Protein AF-A0A2E0BH69-F1 (afdb_monomer)

Radius of gyration: 26.54 Å; Cα contacts (8 Å, |Δi|>4): 840; chains: 1; bounding box: 62×52×81 Å

Solvent-accessible surface area (backbone atoms only — not comparable to full-atom values): 20482 Å² total; per-residue (Å²): 131,86,89,40,64,68,64,73,33,43,35,41,36,28,37,38,97,73,26,34,40,33,35,77,46,37,84,91,60,53,70,45,35,45,30,30,39,40,47,94,95,64,56,81,69,34,79,45,79,20,81,38,45,20,55,45,74,30,11,29,47,40,76,78,48,67,34,30,32,31,36,7,82,32,35,67,30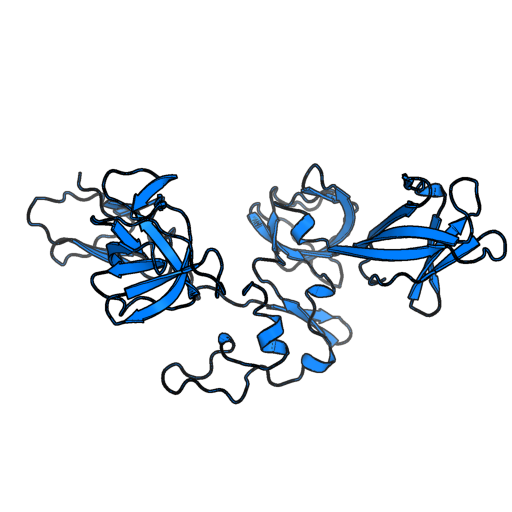,92,54,66,47,86,34,36,71,34,76,60,75,32,39,31,20,62,59,76,49,84,50,49,85,36,52,49,41,24,53,72,80,45,72,58,60,55,91,42,49,44,62,45,75,74,26,32,40,49,66,76,61,95,80,59,96,87,64,48,74,49,74,47,80,48,69,70,52,102,56,81,89,64,81,42,64,46,79,48,68,45,99,86,66,54,74,46,40,29,42,53,36,84,72,31,33,36,28,25,69,44,60,46,47,79,81,58,59,63,50,37,36,70,44,46,72,33,44,39,48,76,47,74,46,79,47,64,39,52,76,61,57,95,56,28,28,76,42,80,50,92,56,61,69,93,31,55,51,47,76,49,47,32,26,65,71,81,70,44,68,60,59,74,91,46,44,50,79,46,76,53,98,91,40,35,27,40,37,33,56,67,49,98,85,61,56,67,68,34,43,30,43,35,40,31,33,32,38,34,44,39,40,43,94,80,20,29,34,33,38,61,42,80,39,80,94,73,15,31,37,24,67,61,40,72,29,34,93,82,28,61,71,62,74,65,44,62,55,62,41,59,34,33,28,76,39,72,92,41,39,62,60,76,90,50,68,87,51,77,44,63,45,94,59,67,43,92,86,83,43,74,54,53,89,67,17,81,26,70,60,26,50,64,47,56,67,75,59,92

Mean predicted aligned error: 11.11 Å

Foldseek 3Di:
DDWDFDFPWKWFKADQVQQKTFTPFCPSPDFQFKKFKADPPDDFQDQDAFRDGGLQIWGFQDDPDGGMTFIHRAGNDPDTDRGDTGGDIMGMDRDQAQDLVQKFKDKQNHTDDSVQWDADGSRTIHGNDDDDPPIDIDMDGGDNDPDGQDWDKDWDAFPVRDIWIFTDHPQQKWFFQAKDAPPDQKTATPALCSQKDKDKDKDFFAADDPQKTKAWDPDDPVFFQDKWKAQPQVRDIDDPVQWDWDQDPNTTIIIGGHDPRDDGGTIMIMITMGGFWKDFPQKIKGFRDADRVRRMTGPIDTRPSPTDGDRMGGGGTMIGHPTPLRIDPSVPPPDDQWDPDADPVPGTDSCPGPDPNSVSSVPSND

Structure (mmCIF, N/CA/C/O backbone):
data_AF-A0A2E0BH69-F1
#
_entry.id   AF-A0A2E0BH69-F1
#
loop_
_atom_site.group_PDB
_atom_site.id
_atom_site.type_symbol
_atom_site.label_atom_id
_atom_site.label_alt_id
_atom_site.label_comp_id
_atom_site.label_asym_id
_atom_site.label_entity_id
_atom_site.label_seq_id
_atom_site.pdbx_PDB_ins_code
_atom_site.Cartn_x
_atom_site.Cartn_y
_atom_site.Cartn_z
_atom_site.occupancy
_atom_site.B_iso_or_equiv
_atom_site.auth_seq_id
_atom_site.auth_comp_id
_atom_site.auth_asym_id
_atom_site.auth_atom_id
_atom_site.pdbx_PDB_model_num
ATOM 1 N N . GLN A 1 1 ? -4.241 9.016 41.077 1.00 52.62 1 GLN A N 1
ATOM 2 C CA . GLN A 1 1 ? -4.974 9.285 39.825 1.00 52.62 1 GLN A CA 1
ATOM 3 C C . GLN A 1 1 ? -5.297 7.928 39.228 1.00 52.62 1 GLN A C 1
ATOM 5 O O . GLN A 1 1 ? -4.383 7.120 39.134 1.00 52.62 1 GLN A O 1
ATOM 10 N N . GLY A 1 2 ? -6.570 7.609 38.990 1.00 63.00 2 GLY A N 1
ATOM 11 C CA . GLY A 1 2 ? -6.923 6.323 38.383 1.00 63.00 2 GLY A CA 1
ATOM 12 C C . GLY A 1 2 ? -6.440 6.281 36.935 1.00 63.00 2 GLY A C 1
ATOM 13 O O . GLY A 1 2 ? -6.628 7.257 36.214 1.00 63.00 2 GLY A O 1
ATOM 14 N N . THR A 1 3 ? -5.797 5.188 36.533 1.00 77.31 3 THR A N 1
ATOM 15 C CA . THR A 1 3 ? -5.478 4.910 35.127 1.00 77.31 3 THR A CA 1
ATOM 16 C C . THR A 1 3 ? -6.738 4.371 34.459 1.00 77.31 3 THR A C 1
ATOM 18 O O . THR A 1 3 ? -7.255 3.339 34.894 1.00 77.31 3 THR A O 1
ATOM 21 N N . PHE A 1 4 ? -7.250 5.065 33.443 1.00 89.62 4 PHE A N 1
ATOM 22 C CA . PHE A 1 4 ? -8.429 4.641 32.687 1.00 89.62 4 PHE A CA 1
ATOM 23 C C . PHE A 1 4 ? -8.005 4.145 31.311 1.00 89.62 4 PHE A C 1
ATOM 25 O O . PHE A 1 4 ? -7.129 4.735 30.692 1.00 89.62 4 PHE A O 1
ATOM 32 N N . PHE A 1 5 ? -8.657 3.097 30.821 1.00 92.31 5 PHE A N 1
ATOM 33 C CA . PHE A 1 5 ? -8.465 2.590 29.467 1.00 92.31 5 PHE A CA 1
ATOM 34 C C . PHE A 1 5 ? -9.807 2.532 28.752 1.00 92.31 5 PHE A C 1
ATOM 36 O O . PHE A 1 5 ? -10.833 2.248 29.377 1.00 92.31 5 PHE A O 1
ATOM 43 N N . LEU A 1 6 ? -9.809 2.772 27.443 1.00 93.44 6 LEU A N 1
ATOM 44 C CA . LEU A 1 6 ? -10.954 2.389 26.616 1.00 93.44 6 LEU A CA 1
ATOM 45 C C . LEU A 1 6 ? -10.990 0.865 26.543 1.00 93.44 6 LEU A C 1
ATOM 47 O O . LEU A 1 6 ? -9.957 0.249 26.289 1.00 93.44 6 LEU A O 1
ATOM 51 N N . VAL A 1 7 ? -12.161 0.268 26.757 1.00 94.00 7 VAL A N 1
ATOM 52 C CA . VAL A 1 7 ? -12.339 -1.189 26.809 1.00 94.00 7 VAL A CA 1
ATOM 53 C C . VAL A 1 7 ? -13.604 -1.562 26.044 1.00 94.00 7 VAL A C 1
ATOM 55 O O . VAL A 1 7 ? -14.670 -1.018 26.323 1.00 94.00 7 VAL A O 1
ATOM 58 N N . THR A 1 8 ? -13.491 -2.489 25.093 1.00 94.06 8 THR A N 1
ATOM 59 C CA . THR A 1 8 ? -14.641 -3.119 24.420 1.00 94.06 8 THR A CA 1
ATOM 60 C C . THR A 1 8 ? -15.129 -4.323 25.225 1.00 94.06 8 THR A C 1
ATOM 62 O O . THR A 1 8 ? -16.318 -4.479 25.475 1.00 94.06 8 THR A O 1
ATOM 65 N N . THR A 1 9 ? -14.207 -5.175 25.674 1.00 95.94 9 THR A N 1
ATOM 66 C CA . THR A 1 9 ? -14.497 -6.323 26.545 1.00 95.94 9 THR A CA 1
ATOM 67 C C . THR A 1 9 ? -13.266 -6.653 27.388 1.00 95.94 9 THR A C 1
ATOM 69 O O . THR A 1 9 ? -12.184 -6.118 27.152 1.00 95.94 9 THR A O 1
ATOM 72 N N . GLN A 1 10 ? -13.403 -7.526 28.382 1.00 96.69 10 GLN A N 1
ATOM 73 C CA . GLN A 1 10 ? -12.271 -7.996 29.184 1.00 96.69 10 GLN A CA 1
ATOM 74 C C . GLN A 1 10 ? -12.032 -9.473 28.919 1.00 96.69 10 GLN A C 1
ATOM 76 O O . GLN A 1 10 ? -12.955 -10.281 29.034 1.00 96.69 10 GLN A O 1
ATOM 81 N N . ALA A 1 11 ? -10.799 -9.809 28.554 1.00 97.44 11 ALA A N 1
ATOM 82 C CA . ALA A 1 11 ? -10.322 -11.173 28.428 1.00 97.44 11 ALA A CA 1
ATOM 83 C C . ALA A 1 11 ? -9.838 -11.693 29.784 1.00 97.44 11 ALA A C 1
ATOM 85 O O . ALA A 1 11 ? -9.215 -10.958 30.555 1.00 97.44 11 ALA A O 1
ATOM 86 N N . THR A 1 12 ? -10.118 -12.966 30.054 1.00 97.31 12 THR A N 1
ATOM 87 C CA . THR A 1 12 ? -9.812 -13.621 31.331 1.00 97.31 12 THR A CA 1
ATOM 88 C C . THR A 1 12 ? -8.893 -14.830 31.204 1.00 97.31 12 THR A C 1
ATOM 90 O O . THR A 1 12 ? -8.196 -15.176 32.157 1.00 97.31 12 THR A O 1
ATOM 93 N N . VAL A 1 13 ? -8.881 -15.481 30.036 1.00 98.00 13 VAL A N 1
ATOM 94 C CA . VAL A 1 13 ? -8.102 -16.701 29.786 1.00 98.00 13 VAL A CA 1
ATOM 95 C C . VAL A 1 13 ? -7.626 -16.741 28.338 1.00 98.00 13 VAL A C 1
ATOM 97 O O . VAL A 1 13 ? -8.416 -16.489 27.422 1.00 98.00 13 VAL A O 1
ATOM 100 N N . THR A 1 14 ? -6.378 -17.148 28.127 1.00 98.06 14 THR A N 1
ATOM 101 C CA . THR A 1 14 ? -5.862 -17.595 26.826 1.00 98.06 14 THR A CA 1
ATOM 102 C C . THR A 1 14 ? -5.603 -19.098 26.867 1.00 98.06 14 THR A C 1
ATOM 104 O O . THR A 1 14 ? -5.173 -19.638 27.883 1.00 98.06 14 THR A O 1
ATOM 107 N N . THR A 1 15 ? -5.923 -19.805 25.783 1.00 97.94 15 THR A N 1
ATOM 108 C CA . THR A 1 15 ? -5.747 -21.261 25.672 1.00 97.94 15 THR A CA 1
ATOM 109 C C . THR A 1 15 ? -4.847 -21.593 24.483 1.00 97.94 15 THR A C 1
ATOM 111 O O . THR A 1 15 ? -5.212 -21.316 23.339 1.00 97.94 15 THR A O 1
ATOM 114 N N . ALA A 1 16 ? -3.705 -22.231 24.738 1.00 96.81 16 ALA A N 1
ATOM 115 C CA . ALA A 1 16 ? -2.683 -22.549 23.742 1.00 96.81 16 ALA A CA 1
ATOM 116 C C . ALA A 1 16 ? -3.144 -23.600 22.726 1.00 96.81 16 ALA A C 1
ATOM 118 O O . ALA A 1 16 ? -2.922 -23.446 21.528 1.00 96.81 16 ALA A O 1
ATOM 119 N N . SER A 1 17 ? -3.832 -24.652 23.188 1.00 95.56 17 SER A N 1
ATOM 120 C CA . SER A 1 17 ? -4.219 -25.803 22.347 1.00 95.56 17 SER A CA 1
ATOM 121 C C . SER A 1 17 ? -5.080 -25.448 21.127 1.00 95.56 17 SER A C 1
ATOM 123 O O . SER A 1 17 ? -5.157 -26.232 20.183 1.00 95.56 17 SER A O 1
ATOM 125 N N . ASN A 1 18 ? -5.733 -24.285 21.138 1.00 94.38 18 ASN A N 1
ATOM 126 C CA . ASN A 1 18 ? -6.596 -23.814 20.060 1.00 94.38 18 ASN A CA 1
ATOM 127 C C . ASN A 1 18 ? -6.541 -22.292 19.831 1.00 94.38 18 ASN A C 1
ATOM 129 O O . ASN A 1 18 ? -7.448 -21.751 19.197 1.00 94.38 18 ASN A O 1
ATOM 133 N N . SER A 1 19 ? -5.507 -21.606 20.334 1.00 97.00 19 SER A N 1
ATOM 134 C CA . SER A 1 19 ? -5.308 -20.154 20.167 1.00 97.00 19 SER A CA 1
ATOM 135 C C . SER A 1 19 ? -6.522 -19.293 20.541 1.00 97.00 19 SER A C 1
ATOM 137 O O . SER A 1 19 ? -6.829 -18.289 19.891 1.00 97.00 19 SER A O 1
ATOM 139 N N . ARG A 1 20 ? -7.254 -19.698 21.579 1.00 97.69 20 ARG A N 1
ATOM 140 C CA . ARG A 1 20 ? -8.520 -19.068 21.963 1.00 97.69 20 ARG A CA 1
ATOM 141 C C . ARG A 1 20 ? -8.328 -18.045 23.069 1.00 97.69 20 ARG A C 1
ATOM 143 O O . ARG A 1 20 ? -7.671 -18.331 24.068 1.00 97.69 20 ARG A O 1
ATOM 150 N N . ILE A 1 21 ? -9.010 -16.913 22.936 1.00 98.50 21 ILE A N 1
ATOM 151 C CA . ILE A 1 21 ? -9.170 -15.909 23.989 1.00 98.50 21 ILE A CA 1
ATOM 152 C C . ILE A 1 21 ? -10.600 -16.012 24.526 1.00 98.50 21 ILE A C 1
ATOM 154 O O . ILE A 1 21 ? -11.559 -16.017 23.751 1.00 98.50 21 ILE A O 1
ATOM 158 N N . THR A 1 22 ? -10.743 -16.127 25.846 1.00 98.31 22 THR A N 1
ATOM 159 C CA . THR A 1 22 ? -12.039 -16.098 26.543 1.00 98.31 22 THR A CA 1
ATOM 160 C C . THR A 1 22 ? -12.243 -14.722 27.162 1.00 98.31 22 THR A C 1
ATOM 162 O O . THR A 1 22 ? -11.349 -14.226 27.846 1.00 98.31 22 THR A O 1
ATOM 165 N N . CYS A 1 23 ? -13.403 -14.112 26.932 1.00 97.81 23 CYS A N 1
ATOM 166 C CA . CYS A 1 23 ? -13.767 -12.784 27.415 1.00 97.81 23 CYS A CA 1
ATOM 167 C C . CYS A 1 23 ? -15.194 -12.733 27.977 1.00 97.81 23 CYS A C 1
ATOM 169 O O . CYS A 1 23 ? -15.959 -13.691 27.862 1.00 97.81 23 CYS A O 1
ATOM 171 N N . ASN A 1 24 ? -15.558 -11.602 28.582 1.00 97.38 24 ASN A N 1
ATOM 172 C CA . ASN A 1 24 ? -16.888 -11.400 29.166 1.00 97.38 24 ASN A CA 1
ATOM 173 C C . ASN A 1 24 ? -18.013 -11.453 28.119 1.00 97.38 24 ASN A C 1
ATOM 175 O O . ASN A 1 24 ? -19.078 -12.006 28.380 1.00 97.38 24 ASN A O 1
ATOM 179 N N . SER A 1 25 ? -17.783 -10.853 26.951 1.00 96.88 25 SER A N 1
ATOM 180 C CA . SER A 1 25 ? -18.722 -10.824 25.828 1.00 96.88 25 SER A CA 1
ATOM 181 C C . SER A 1 25 ? -17.984 -10.547 24.520 1.00 96.88 25 SER A C 1
ATOM 183 O O . SER A 1 25 ? -17.025 -9.770 24.509 1.00 96.88 25 SER A O 1
ATOM 185 N N . THR A 1 26 ? -18.450 -11.150 23.429 1.00 97.06 26 THR A N 1
ATOM 186 C CA . THR A 1 26 ? -18.017 -10.879 22.049 1.00 97.06 26 THR A CA 1
ATOM 187 C C . THR A 1 26 ? -19.030 -10.045 21.258 1.00 97.06 26 THR A C 1
ATOM 189 O O . THR A 1 26 ? -18.820 -9.826 20.073 1.00 97.06 26 THR A O 1
ATOM 192 N N . ALA A 1 27 ? -20.115 -9.573 21.885 1.00 93.69 27 ALA A N 1
ATOM 193 C CA . ALA A 1 27 ? -21.231 -8.919 21.189 1.00 93.69 27 ALA A CA 1
ATOM 194 C C . ALA A 1 27 ? -20.832 -7.657 20.404 1.00 93.69 27 ALA A C 1
ATOM 196 O O . ALA A 1 27 ? -21.362 -7.424 19.324 1.00 93.69 27 ALA A O 1
ATOM 197 N N . ASP A 1 28 ? -19.885 -6.881 20.934 1.00 90.25 28 ASP A N 1
ATOM 198 C CA . ASP A 1 28 ? -19.376 -5.658 20.299 1.00 90.25 28 ASP A CA 1
ATOM 199 C C . ASP A 1 28 ? -18.097 -5.904 19.481 1.00 90.25 28 ASP A C 1
ATOM 201 O O . ASP A 1 28 ? -17.502 -4.959 18.958 1.00 90.25 28 ASP A O 1
ATOM 205 N N . LEU A 1 29 ? -17.651 -7.167 19.391 1.00 91.88 29 LEU A N 1
ATOM 206 C CA . LEU A 1 29 ? -16.519 -7.550 18.560 1.00 91.88 29 LEU A CA 1
ATOM 207 C C . LEU A 1 29 ? -16.977 -7.810 17.125 1.00 91.88 29 LEU A C 1
ATOM 209 O O . LEU A 1 29 ? -18.001 -8.444 16.883 1.00 91.88 29 LEU A O 1
ATOM 213 N N . VAL A 1 30 ? -16.170 -7.373 16.168 1.00 89.31 30 VAL A N 1
ATOM 214 C CA . VAL A 1 30 ? -16.424 -7.513 14.736 1.00 89.31 30 VAL A CA 1
ATOM 215 C C . VAL A 1 30 ? -15.239 -8.231 14.106 1.00 89.31 30 VAL A C 1
ATOM 217 O O . VAL A 1 30 ? -14.085 -7.865 14.326 1.00 89.31 30 VAL A O 1
ATOM 220 N N . VAL A 1 31 ? -15.524 -9.278 13.333 1.00 88.56 31 VAL A N 1
ATOM 221 C CA . VAL A 1 31 ? -14.501 -10.035 12.600 1.00 88.56 31 VAL A CA 1
ATOM 222 C C . VAL A 1 31 ? -13.778 -9.111 11.618 1.00 88.56 31 VAL A C 1
ATOM 224 O O . VAL A 1 31 ? -14.390 -8.230 11.027 1.00 88.56 31 VAL A O 1
ATOM 227 N N . ASN A 1 32 ? -12.474 -9.320 11.457 1.00 86.00 32 ASN A N 1
ATOM 228 C CA . ASN A 1 32 ? -11.530 -8.533 10.661 1.00 86.00 32 ASN A CA 1
ATOM 229 C C . ASN A 1 32 ? -11.234 -7.124 11.151 1.00 86.00 32 ASN A C 1
ATOM 231 O O . ASN A 1 32 ? -10.296 -6.523 10.634 1.00 86.00 32 ASN A O 1
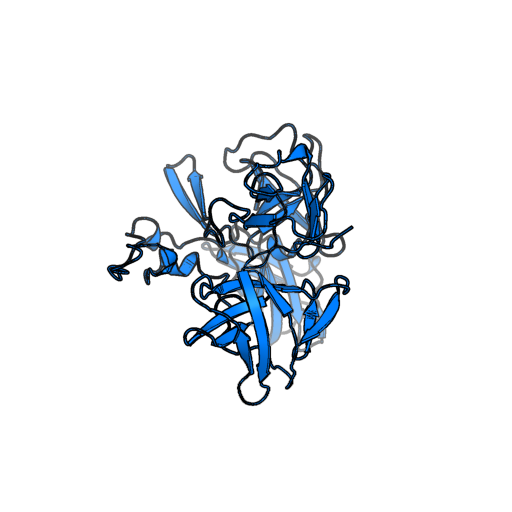ATOM 235 N N . ASN A 1 33 ? -11.937 -6.617 12.160 1.00 86.38 33 ASN A N 1
ATOM 236 C CA . ASN A 1 33 ? -11.532 -5.362 12.766 1.00 86.38 33 ASN A CA 1
ATOM 237 C C . ASN A 1 33 ? -10.244 -5.557 13.566 1.00 86.38 33 ASN A C 1
ATOM 239 O O . ASN A 1 33 ? -9.940 -6.650 14.064 1.00 86.38 33 ASN A O 1
ATOM 243 N N . LYS A 1 34 ? -9.498 -4.460 13.693 1.00 90.25 34 LYS A N 1
ATOM 244 C CA . LYS A 1 34 ? -8.328 -4.385 14.562 1.00 90.25 34 LYS A CA 1
ATOM 245 C C . LYS A 1 34 ? -8.700 -4.759 15.998 1.00 90.25 34 LYS A C 1
ATOM 247 O O . LYS A 1 34 ? -9.859 -4.755 16.405 1.00 90.25 34 LYS A O 1
ATOM 252 N N . VAL A 1 35 ? -7.700 -5.111 16.784 1.00 94.06 35 VAL A N 1
ATOM 253 C CA . VAL A 1 35 ? -7.838 -5.274 18.224 1.00 94.06 35 VAL A CA 1
ATOM 254 C C . VAL A 1 35 ? -6.491 -5.025 18.878 1.00 94.06 35 VAL A C 1
ATOM 256 O O . VAL A 1 35 ? -5.463 -5.504 18.398 1.00 94.06 35 VAL A O 1
ATOM 259 N N . ILE A 1 36 ? -6.501 -4.271 19.969 1.00 95.19 36 ILE A N 1
ATOM 260 C CA . ILE A 1 36 ? -5.345 -4.085 20.840 1.00 95.19 36 ILE A CA 1
ATOM 261 C C . ILE A 1 36 ? -5.664 -4.609 22.235 1.00 95.19 36 ILE A C 1
ATOM 263 O O . ILE A 1 36 ? -6.827 -4.678 22.652 1.00 95.19 36 ILE A O 1
ATOM 267 N N . PHE A 1 37 ? -4.606 -4.963 22.953 1.00 96.25 37 PHE A N 1
ATOM 268 C CA . PHE A 1 37 ? -4.684 -5.514 24.293 1.00 96.25 37 PHE A CA 1
ATOM 269 C C . PHE A 1 37 ? -3.899 -4.648 25.264 1.00 96.25 37 PHE A C 1
ATOM 271 O O . PHE A 1 37 ? -2.778 -4.244 24.955 1.00 96.25 37 PHE A O 1
ATOM 278 N N . THR A 1 38 ? -4.475 -4.386 26.437 1.00 94.69 38 THR A N 1
ATOM 279 C CA . THR A 1 38 ? -3.799 -3.633 27.499 1.00 94.69 38 THR A CA 1
ATOM 280 C C . THR A 1 38 ? -4.034 -4.232 28.867 1.00 94.69 38 THR A C 1
ATOM 282 O O . THR A 1 38 ? -5.047 -4.889 29.126 1.00 94.69 38 THR A O 1
ATOM 285 N N . GLN A 1 39 ? -3.096 -3.983 29.772 1.00 91.50 39 GLN A N 1
ATOM 286 C CA . GLN A 1 39 ? -3.214 -4.380 31.161 1.00 91.50 39 GLN A CA 1
ATOM 287 C C . GLN A 1 39 ? -2.902 -3.193 32.068 1.00 91.50 39 GLN A C 1
ATOM 289 O O . GLN A 1 39 ? -1.930 -2.464 31.881 1.00 91.50 39 GLN A O 1
ATOM 294 N N . GLN A 1 40 ? -3.741 -2.992 33.083 1.00 86.81 40 GLN A N 1
ATOM 295 C CA . GLN A 1 40 ? -3.551 -1.893 34.020 1.00 86.81 40 GLN A CA 1
ATOM 296 C C . GLN A 1 40 ? -2.196 -2.017 34.734 1.00 86.81 40 GLN A C 1
ATOM 298 O O . GLN A 1 40 ? -1.863 -3.072 35.273 1.00 86.81 40 GLN A O 1
ATOM 303 N N . GLY A 1 41 ? -1.433 -0.921 34.753 1.00 83.94 41 GLY A N 1
ATOM 304 C CA . GLY A 1 41 ? -0.106 -0.866 35.372 1.00 83.94 41 GLY A CA 1
ATOM 305 C C . GLY A 1 41 ? 1.041 -1.359 34.484 1.00 83.94 41 GLY A C 1
ATOM 306 O O . GLY A 1 41 ? 2.177 -1.369 34.953 1.00 83.94 41 GLY A O 1
ATOM 307 N N . GLN A 1 42 ? 0.769 -1.744 33.234 1.00 86.69 42 GLN A N 1
ATOM 308 C CA . GLN A 1 42 ? 1.785 -2.068 32.232 1.00 86.69 42 GLN A CA 1
ATOM 309 C C . GLN A 1 42 ? 1.984 -0.912 31.244 1.00 86.69 42 GLN A C 1
ATOM 311 O O . GLN A 1 42 ? 1.128 -0.037 31.106 1.00 86.69 42 GLN A O 1
ATOM 316 N N . VAL A 1 43 ? 3.132 -0.917 30.567 1.00 84.94 43 VAL A N 1
ATOM 317 C CA . VAL A 1 43 ? 3.513 0.067 29.541 1.00 84.94 43 VAL A CA 1
ATOM 318 C C . VAL A 1 43 ? 3.482 -0.562 28.147 1.00 84.94 43 VAL A C 1
ATOM 320 O O . VAL A 1 43 ? 3.526 -1.788 28.019 1.00 84.94 43 VAL A O 1
ATOM 323 N N . ALA A 1 44 ? 3.450 0.273 27.108 1.00 86.00 44 ALA A N 1
ATOM 324 C CA . ALA A 1 44 ? 3.546 -0.166 25.719 1.00 86.00 44 ALA A CA 1
ATOM 325 C C . ALA A 1 44 ? 4.742 -1.112 25.507 1.00 86.00 44 ALA A C 1
ATOM 327 O O . ALA A 1 44 ? 5.847 -0.876 26.007 1.00 86.00 44 ALA A O 1
ATOM 328 N N . GLY A 1 45 ? 4.517 -2.213 24.785 1.00 87.38 45 GLY A N 1
ATOM 329 C CA . GLY A 1 45 ? 5.539 -3.233 24.537 1.00 87.38 45 GLY A CA 1
ATOM 330 C C . GLY A 1 45 ? 5.731 -4.266 25.657 1.00 87.38 45 GLY A C 1
ATOM 331 O O . GLY A 1 45 ? 6.511 -5.203 25.477 1.00 87.38 45 GLY A O 1
ATOM 332 N N . ALA A 1 46 ? 5.038 -4.147 26.794 1.00 90.50 46 ALA A N 1
ATOM 333 C CA . ALA A 1 46 ? 5.059 -5.174 27.835 1.00 90.50 46 ALA A CA 1
ATOM 334 C C . ALA A 1 46 ? 4.328 -6.451 27.388 1.00 90.50 46 ALA A C 1
ATOM 336 O O . ALA A 1 46 ? 3.337 -6.395 26.659 1.00 90.50 46 ALA A O 1
ATOM 337 N N . ALA A 1 47 ? 4.791 -7.611 27.859 1.00 92.81 47 ALA A N 1
ATOM 338 C CA . ALA A 1 47 ? 4.067 -8.862 27.671 1.00 92.81 47 ALA A CA 1
ATOM 339 C C . ALA A 1 47 ? 2.775 -8.853 28.503 1.00 92.81 47 ALA A C 1
ATOM 341 O O . ALA A 1 47 ? 2.795 -8.537 29.694 1.00 92.81 47 ALA A O 1
ATOM 342 N N . VAL A 1 48 ? 1.670 -9.223 27.867 1.00 93.25 48 VAL A N 1
ATOM 343 C CA . VAL A 1 48 ? 0.352 -9.427 28.478 1.00 93.25 48 VAL A CA 1
ATOM 344 C C . VAL A 1 48 ? -0.080 -10.885 28.275 1.00 93.25 48 VAL A C 1
ATOM 346 O O . VAL A 1 48 ? 0.712 -11.723 27.833 1.00 93.25 48 VAL A O 1
ATOM 349 N N . LEU A 1 49 ? -1.322 -11.211 28.638 1.00 94.25 49 LEU A N 1
ATOM 350 C CA . LEU A 1 49 ? -1.810 -12.590 28.677 1.00 94.25 49 LEU A CA 1
ATOM 351 C C . LEU A 1 49 ? -1.557 -13.353 27.370 1.00 94.25 49 LEU A C 1
ATOM 353 O O . LEU A 1 49 ? -1.792 -12.848 26.270 1.00 94.25 49 LEU A O 1
ATOM 357 N N . GLY A 1 50 ? -1.142 -14.611 27.510 1.00 93.69 50 GLY A N 1
ATOM 358 C CA . GLY A 1 50 ? -1.054 -15.553 26.393 1.00 93.69 50 GLY A CA 1
ATOM 359 C C . GLY A 1 50 ? 0.085 -15.295 25.413 1.00 93.69 50 GLY A C 1
ATOM 360 O O . GLY A 1 50 ? 0.008 -15.761 24.276 1.00 93.69 50 GLY A O 1
ATOM 361 N N . GLY A 1 51 ? 1.118 -14.562 25.838 1.00 93.38 51 GLY A N 1
ATOM 362 C CA . GLY A 1 51 ? 2.270 -14.219 25.001 1.00 93.38 51 GLY A CA 1
ATOM 363 C C . GLY A 1 51 ? 2.003 -13.063 24.035 1.00 93.38 51 GLY A C 1
ATOM 364 O O . GLY A 1 51 ? 2.759 -12.877 23.083 1.00 93.38 51 GLY A O 1
ATOM 365 N N . LEU A 1 52 ? 0.928 -12.305 24.259 1.00 96.12 52 LEU A N 1
ATOM 366 C CA . LEU A 1 52 ? 0.618 -11.096 23.504 1.00 96.12 52 LEU A CA 1
ATOM 367 C C . LEU A 1 52 ? 1.425 -9.910 24.033 1.00 96.12 52 LEU A C 1
ATOM 369 O O . LEU A 1 52 ? 1.914 -9.926 25.162 1.00 96.12 52 LEU A O 1
ATOM 373 N N . THR A 1 53 ? 1.530 -8.861 23.224 1.00 94.88 53 THR A N 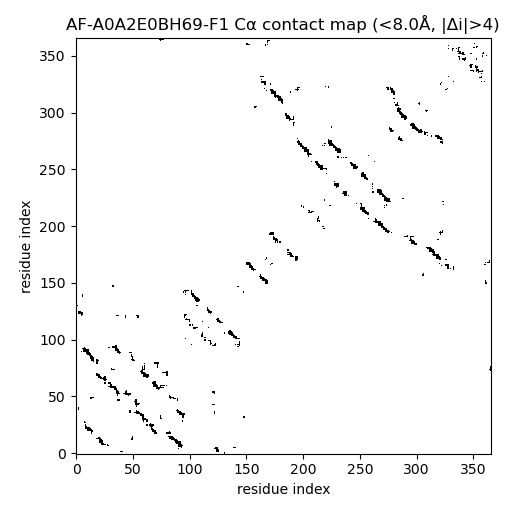1
ATOM 374 C CA . THR A 1 53 ? 2.272 -7.648 23.578 1.00 94.88 53 THR A CA 1
ATOM 375 C C . THR A 1 53 ? 1.323 -6.459 23.650 1.00 94.88 53 THR A C 1
ATOM 377 O O . THR A 1 53 ? 0.555 -6.213 22.716 1.00 94.88 53 THR A O 1
ATOM 380 N N . GLN A 1 54 ? 1.383 -5.706 24.748 1.00 93.62 54 GLN A N 1
ATOM 381 C CA . GLN A 1 54 ? 0.578 -4.504 24.932 1.00 93.62 54 GLN A CA 1
ATOM 382 C C . GLN A 1 54 ? 0.854 -3.481 23.825 1.00 93.62 54 GLN A C 1
ATOM 384 O O . GLN A 1 54 ? 2.009 -3.255 23.454 1.00 93.62 54 GLN A O 1
ATOM 389 N N . GLY A 1 55 ? -0.219 -2.892 23.293 1.00 87.25 55 GLY A N 1
ATOM 390 C CA . GLY A 1 55 ? -0.153 -1.897 22.218 1.00 87.25 55 GLY A CA 1
ATOM 391 C C . GLY A 1 55 ? 0.057 -2.472 20.821 1.00 87.25 55 GLY A C 1
ATOM 392 O O . GLY A 1 55 ? -0.043 -1.762 19.823 1.00 87.25 55 GLY A O 1
ATOM 393 N N . THR A 1 56 ? 0.304 -3.779 20.702 1.00 92.69 56 THR A N 1
ATOM 394 C CA . THR A 1 56 ? 0.402 -4.412 19.385 1.00 92.69 56 THR A CA 1
ATOM 395 C C . THR A 1 56 ? -0.988 -4.553 18.770 1.00 92.69 56 THR A C 1
ATOM 397 O O . THR A 1 56 ? -1.919 -5.052 19.404 1.00 92.69 56 THR A O 1
ATOM 400 N N . THR A 1 57 ? -1.121 -4.115 17.517 1.00 92.25 57 THR A N 1
ATOM 401 C CA . THR A 1 57 ? -2.346 -4.297 16.734 1.00 92.25 57 THR A CA 1
ATOM 402 C C . THR A 1 57 ? -2.418 -5.717 16.183 1.00 92.25 57 THR A C 1
ATOM 404 O O . THR A 1 57 ? -1.532 -6.158 15.453 1.00 92.25 57 THR A O 1
ATOM 407 N N . TYR A 1 58 ? -3.518 -6.394 16.491 1.00 95.44 58 TYR A N 1
ATOM 408 C CA . TYR A 1 58 ? -3.939 -7.663 15.902 1.00 95.44 58 TYR A CA 1
ATOM 409 C C . TYR A 1 58 ? -5.281 -7.472 15.185 1.00 95.44 58 TYR A C 1
ATOM 411 O O . TYR A 1 58 ? -5.824 -6.368 15.161 1.00 95.44 58 TYR A O 1
ATOM 419 N N . TYR A 1 59 ? -5.846 -8.547 14.636 1.00 93.69 59 TYR A N 1
ATOM 420 C CA . TYR A 1 59 ? -7.164 -8.540 13.993 1.00 93.69 59 TYR A CA 1
ATOM 421 C C . TYR A 1 59 ? -8.045 -9.656 14.548 1.00 93.69 59 TYR A C 1
ATOM 423 O O . TYR A 1 59 ? -7.557 -10.763 14.777 1.00 93.69 59 TYR A O 1
ATOM 431 N N . ILE A 1 60 ? -9.340 -9.404 14.750 1.00 95.25 60 ILE A N 1
ATOM 432 C CA . ILE A 1 60 ? -10.294 -10.449 15.150 1.00 95.25 60 ILE A CA 1
ATOM 433 C C . ILE A 1 60 ? -10.440 -11.438 13.992 1.00 95.25 60 ILE A C 1
ATOM 435 O O . ILE A 1 60 ? -11.077 -11.141 12.989 1.00 95.25 60 ILE A O 1
ATOM 439 N N . LYS A 1 61 ? -9.873 -12.637 14.121 1.00 94.38 61 LYS A N 1
ATOM 440 C CA . LYS A 1 61 ? -9.924 -13.651 13.060 1.00 94.38 61 LYS A CA 1
ATOM 441 C C . LYS A 1 61 ? -11.295 -14.309 12.977 1.00 94.38 61 LYS A C 1
ATOM 443 O O . LYS A 1 61 ? -11.826 -14.528 11.897 1.00 94.38 61 LYS A O 1
ATOM 448 N N . GLN A 1 62 ? -11.844 -14.694 14.125 1.00 94.81 62 GLN A N 1
ATOM 449 C CA . GLN A 1 62 ? -13.112 -15.414 14.183 1.00 94.81 62 GLN A CA 1
ATOM 450 C C . GLN A 1 62 ? -13.725 -15.298 15.572 1.00 94.81 62 GLN A C 1
ATOM 452 O O . GLN A 1 62 ? -13.032 -15.505 16.571 1.00 94.81 62 GLN A O 1
ATOM 457 N N . ILE A 1 63 ? -15.033 -15.061 15.625 1.00 97.12 63 ILE A N 1
ATOM 458 C CA . ILE A 1 63 ? -15.841 -15.180 16.841 1.00 97.12 63 ILE A CA 1
ATOM 459 C C . ILE A 1 63 ? -16.363 -16.619 16.912 1.00 97.12 63 ILE A C 1
ATOM 461 O O . ILE A 1 63 ? -17.037 -17.091 15.999 1.00 97.12 63 ILE A O 1
ATOM 465 N N . LEU A 1 64 ? -15.993 -17.341 17.970 1.00 96.69 64 LEU A N 1
ATOM 466 C CA . LEU A 1 64 ? -16.318 -18.760 18.156 1.00 96.69 64 LEU A CA 1
ATOM 467 C C . LEU A 1 64 ? -17.622 -18.953 18.937 1.00 96.69 64 LEU A C 1
ATOM 469 O O . LEU A 1 64 ? -18.333 -19.934 18.734 1.00 96.69 64 LEU A O 1
ATOM 473 N N . SER A 1 65 ? -17.912 -18.040 19.864 1.00 97.44 65 SER A N 1
ATOM 474 C CA . SER A 1 65 ? -19.122 -18.030 20.688 1.00 97.44 65 SER A CA 1
ATOM 475 C C . SER A 1 65 ? -19.344 -16.638 21.288 1.00 97.44 65 SER A C 1
ATOM 477 O O . SER A 1 65 ? -18.578 -15.711 21.016 1.00 97.44 65 SER A O 1
ATOM 479 N N . SER A 1 66 ? -20.354 -16.489 22.151 1.00 97.06 66 SER A N 1
ATOM 480 C CA . SER A 1 66 ? -20.645 -15.236 22.865 1.00 97.06 66 SER A CA 1
ATOM 481 C C . SER A 1 66 ? -19.540 -14.784 23.830 1.00 97.06 66 SER A C 1
ATOM 483 O O . SER A 1 66 ? -19.602 -13.665 24.327 1.00 97.06 66 SER A O 1
ATOM 485 N N . THR A 1 67 ? -18.556 -15.635 24.132 1.00 98.12 67 THR A N 1
ATOM 486 C CA . THR A 1 67 ? -17.468 -15.345 25.087 1.00 98.12 67 THR A CA 1
ATOM 487 C C . THR A 1 67 ? -16.089 -15.749 24.575 1.00 98.12 67 THR A C 1
ATOM 489 O O . THR A 1 67 ? -15.118 -15.695 25.325 1.00 98.12 67 THR A O 1
ATOM 492 N N . GLN A 1 68 ? -15.970 -16.208 23.327 1.00 98.31 68 GLN A N 1
ATOM 493 C CA . GLN A 1 68 ? -14.716 -16.757 22.813 1.00 98.31 68 GLN A CA 1
ATOM 494 C C . GLN A 1 68 ? -14.443 -16.306 21.384 1.00 98.31 68 GLN A C 1
ATOM 496 O O . GLN A 1 68 ? -15.331 -16.339 20.531 1.00 98.31 68 GLN A O 1
ATOM 501 N N . PHE A 1 69 ? -13.191 -15.948 21.112 1.00 98.44 69 PHE A N 1
ATOM 502 C CA . PHE A 1 69 ? -12.724 -15.548 19.787 1.00 98.44 69 PHE A CA 1
ATOM 503 C C . PHE A 1 69 ? -11.249 -15.922 19.576 1.00 98.44 69 PHE A C 1
ATOM 505 O O . PHE A 1 69 ? -10.558 -16.364 20.498 1.00 98.44 69 PHE A O 1
ATOM 512 N N . THR A 1 70 ? -10.782 -15.769 18.339 1.00 98.31 70 THR A N 1
ATOM 513 C CA . THR A 1 70 ? -9.374 -15.921 17.936 1.00 98.31 70 THR A CA 1
ATOM 514 C C . THR A 1 70 ? -8.905 -14.667 17.209 1.00 98.31 70 THR A C 1
ATOM 516 O O . THR A 1 70 ? -9.727 -13.894 16.708 1.00 98.31 70 THR A O 1
ATOM 519 N N . ILE A 1 71 ? -7.591 -14.476 17.126 1.00 98.00 71 ILE A N 1
ATOM 520 C CA . ILE A 1 71 ? -6.969 -13.317 16.478 1.00 98.00 71 ILE A CA 1
ATOM 521 C C . ILE A 1 71 ? -5.951 -13.730 15.414 1.00 98.00 71 ILE A C 1
ATOM 523 O O . ILE A 1 71 ? -5.436 -14.847 15.449 1.00 98.00 71 ILE A O 1
ATOM 527 N N . GLY A 1 72 ? -5.667 -12.823 14.484 1.00 96.25 72 GLY A N 1
ATOM 528 C CA . GLY A 1 72 ? -4.656 -12.929 13.434 1.00 96.25 72 GLY A CA 1
ATOM 529 C C . GLY A 1 72 ? -3.654 -11.772 13.474 1.00 96.25 72 GLY A C 1
ATOM 530 O O . GLY A 1 72 ? -3.916 -10.742 14.095 1.00 96.25 72 GLY A O 1
ATOM 531 N N . LEU A 1 73 ? -2.510 -11.946 12.802 1.00 90.56 73 LEU A N 1
ATOM 532 C CA . LEU A 1 73 ? -1.519 -10.874 12.599 1.00 90.56 73 LEU A CA 1
ATOM 533 C C . LEU A 1 73 ? -1.932 -9.898 11.489 1.00 90.56 73 LEU A C 1
ATOM 535 O O . LEU A 1 73 ? -1.521 -8.742 11.501 1.00 90.56 73 LEU A O 1
ATOM 539 N N . THR A 1 74 ? -2.748 -10.363 10.545 1.00 85.81 74 THR A N 1
ATOM 540 C CA . THR A 1 74 ? -3.269 -9.585 9.420 1.00 85.81 74 THR A CA 1
ATOM 541 C C . THR A 1 74 ? -4.792 -9.670 9.360 1.00 85.81 74 THR A C 1
ATOM 543 O O . THR A 1 74 ? -5.426 -10.517 10.005 1.00 85.81 74 THR A O 1
ATOM 546 N N . ARG A 1 75 ? -5.391 -8.757 8.599 1.00 81.44 75 ARG A N 1
ATOM 547 C CA . ARG A 1 75 ? -6.825 -8.739 8.310 1.00 81.44 75 ARG A CA 1
ATOM 548 C C . ARG A 1 75 ? -7.201 -10.002 7.519 1.00 81.44 75 ARG A C 1
ATOM 550 O O . ARG A 1 75 ? -6.485 -10.382 6.605 1.00 81.44 75 ARG A O 1
ATOM 557 N N . ASN A 1 76 ? -8.301 -10.666 7.880 1.00 80.12 76 ASN A N 1
ATOM 558 C CA . ASN A 1 76 ? -8.693 -12.003 7.394 1.00 80.12 76 ASN A CA 1
ATOM 559 C C . ASN A 1 76 ? -7.594 -13.083 7.455 1.00 80.12 76 ASN A C 1
ATOM 561 O O . ASN A 1 76 ? -7.567 -13.986 6.616 1.00 80.12 76 ASN A O 1
ATOM 565 N N . ALA A 1 77 ? -6.703 -13.037 8.450 1.00 81.69 77 ALA A N 1
ATOM 566 C CA . ALA A 1 77 ? -5.656 -14.045 8.587 1.00 81.69 77 ALA A CA 1
ATOM 567 C C . ALA A 1 77 ? -6.207 -15.485 8.511 1.00 81.69 77 ALA A C 1
ATOM 569 O O . ALA A 1 77 ? -7.071 -15.892 9.298 1.00 81.69 77 ALA A O 1
ATOM 570 N N . GLY A 1 78 ? -5.638 -16.296 7.612 1.00 85.44 78 GLY A N 1
ATOM 571 C CA . GLY A 1 78 ? -5.993 -17.714 7.481 1.00 85.44 78 GLY A CA 1
ATOM 572 C C . GLY A 1 78 ? -5.633 -18.541 8.724 1.00 85.44 78 GLY A C 1
ATOM 573 O O . GLY A 1 78 ? -6.325 -19.500 9.073 1.00 85.44 78 GLY A O 1
ATOM 574 N N . THR A 1 79 ? -4.593 -18.135 9.454 1.00 92.00 79 THR A N 1
ATOM 575 C CA . THR A 1 79 ? -4.099 -18.798 10.670 1.00 92.00 79 THR A CA 1
ATOM 576 C C . THR A 1 79 ? -4.241 -17.902 11.895 1.00 92.00 79 THR A C 1
ATOM 578 O O . THR A 1 79 ? -4.051 -16.692 11.814 1.00 92.00 79 THR A O 1
ATOM 581 N N . ALA A 1 80 ? -4.573 -18.498 13.043 1.00 96.75 80 ALA A N 1
ATOM 582 C CA . ALA A 1 80 ? -4.629 -17.768 14.307 1.00 96.75 80 ALA A CA 1
ATOM 583 C C . ALA A 1 80 ? -3.220 -17.495 14.857 1.00 96.75 80 ALA A C 1
ATOM 585 O O . ALA A 1 80 ? -2.296 -18.269 14.604 1.00 96.75 80 ALA A O 1
ATOM 586 N N . VAL A 1 81 ? -3.072 -16.432 15.649 1.00 97.25 81 VAL A N 1
ATOM 587 C CA . VAL A 1 81 ? -1.866 -16.189 16.454 1.00 97.25 81 VAL A CA 1
ATOM 588 C C . VAL A 1 81 ? -1.689 -17.339 17.447 1.00 97.25 81 VAL A C 1
ATOM 590 O O . VAL A 1 81 ? -2.641 -17.743 18.115 1.00 97.25 81 VAL A O 1
ATOM 593 N N . THR A 1 82 ? -0.481 -17.886 17.554 1.00 96.50 82 THR A N 1
ATOM 594 C CA . THR A 1 82 ? -0.154 -18.894 18.572 1.00 96.50 82 THR A CA 1
ATOM 595 C C . THR A 1 82 ? -0.140 -18.243 19.952 1.00 96.50 82 THR A C 1
ATOM 597 O O . THR A 1 82 ? 0.599 -17.286 20.161 1.00 96.50 82 THR A O 1
ATOM 600 N N . LEU A 1 83 ? -0.936 -18.768 20.887 1.00 97.06 83 LEU A N 1
ATOM 601 C CA . LEU A 1 83 ? -1.009 -18.281 22.269 1.00 97.06 83 LEU A CA 1
ATOM 602 C C . LEU A 1 83 ? -0.349 -19.264 23.240 1.00 97.06 83 LEU A C 1
ATOM 604 O O . LEU A 1 83 ? -0.221 -20.453 22.942 1.00 97.06 83 LEU A O 1
ATOM 608 N N . THR A 1 84 ? -0.010 -18.785 24.434 1.00 97.56 84 THR A N 1
ATOM 609 C CA . THR A 1 84 ? 0.276 -19.632 25.604 1.00 97.56 84 THR A CA 1
ATOM 610 C C . THR A 1 84 ? -0.938 -19.726 26.533 1.00 97.56 84 THR A C 1
ATOM 612 O O . THR A 1 84 ? -1.829 -18.872 26.499 1.00 97.56 84 THR A O 1
ATOM 615 N N . ASP A 1 85 ? -0.993 -20.771 27.364 1.00 97.81 85 ASP A N 1
ATOM 616 C CA . ASP A 1 85 ? -2.009 -20.874 28.415 1.00 97.81 85 ASP A CA 1
ATOM 617 C C . ASP A 1 85 ? -1.733 -19.814 29.487 1.00 97.81 85 ASP A C 1
ATOM 619 O O . ASP A 1 85 ? -0.628 -19.756 30.027 1.00 97.81 85 ASP A O 1
ATOM 623 N N . ASP A 1 86 ? -2.722 -18.968 29.772 1.00 97.75 86 ASP A N 1
ATOM 624 C CA . ASP A 1 86 ? -2.609 -17.905 30.772 1.00 97.75 86 ASP A CA 1
ATOM 625 C C . ASP A 1 86 ? -3.986 -17.516 31.332 1.00 97.75 86 ASP A C 1
ATOM 627 O O . ASP A 1 86 ? -5.021 -17.706 30.681 1.00 97.75 86 ASP A O 1
ATOM 631 N N . THR A 1 87 ? -4.010 -16.963 32.543 1.00 96.56 87 THR A N 1
ATOM 632 C CA . THR A 1 87 ? -5.225 -16.517 33.241 1.00 96.56 87 THR A CA 1
ATOM 633 C C . THR A 1 87 ? -4.988 -15.175 33.920 1.00 96.56 87 THR A C 1
ATOM 635 O O . THR A 1 87 ? -3.961 -14.981 34.565 1.00 96.56 87 THR A O 1
ATOM 638 N N . GLY A 1 88 ? -5.953 -14.262 33.855 1.00 94.69 88 GLY A N 1
ATOM 639 C CA . GLY A 1 88 ? -5.811 -12.931 34.447 1.00 94.69 88 GLY A CA 1
ATOM 640 C C . GLY A 1 88 ? -6.934 -11.993 34.029 1.00 94.69 88 GLY A C 1
ATOM 641 O O . GLY A 1 88 ? -8.037 -12.441 33.745 1.00 94.69 88 GLY A O 1
ATOM 642 N N . ILE A 1 89 ? -6.663 -10.688 33.999 1.00 93.38 89 ILE A N 1
ATOM 643 C CA . ILE A 1 89 ? -7.568 -9.689 33.421 1.00 93.38 89 ILE A CA 1
ATOM 644 C C . ILE A 1 89 ? -6.761 -8.855 32.435 1.00 93.38 89 ILE A C 1
ATOM 646 O O . ILE A 1 89 ? -5.740 -8.272 32.801 1.00 93.38 89 ILE A O 1
ATOM 650 N N . MET A 1 90 ? -7.245 -8.790 31.201 1.00 95.12 90 MET A N 1
ATOM 651 C CA . MET A 1 90 ? -6.672 -7.987 30.129 1.00 95.12 90 MET A CA 1
ATOM 652 C C . MET A 1 90 ? -7.797 -7.264 29.399 1.00 95.12 90 MET A C 1
ATOM 654 O O . MET A 1 90 ? -8.812 -7.867 29.041 1.00 95.12 90 MET A O 1
ATOM 658 N N . ASN A 1 91 ? -7.631 -5.966 29.187 1.00 95.88 91 ASN A N 1
ATOM 659 C CA . ASN A 1 91 ? -8.570 -5.182 28.407 1.00 95.88 91 ASN A CA 1
ATOM 660 C C . ASN A 1 91 ? -8.397 -5.511 26.925 1.00 95.88 91 ASN A C 1
ATOM 662 O O . ASN A 1 91 ? -7.277 -5.656 26.433 1.00 95.88 91 ASN A O 1
ATOM 666 N N . VAL A 1 92 ? -9.521 -5.611 26.227 1.00 96.44 92 VAL A N 1
ATOM 667 C CA . VAL A 1 92 ? -9.595 -5.833 24.786 1.00 96.44 92 VAL A CA 1
ATOM 668 C C . VAL A 1 92 ? -10.309 -4.640 24.179 1.00 96.44 92 VAL A C 1
ATOM 670 O O . VAL A 1 92 ? -11.431 -4.327 24.592 1.00 96.44 92 VAL A O 1
ATOM 673 N N . THR A 1 93 ? -9.696 -4.008 23.183 1.00 94.44 93 THR A N 1
ATOM 674 C CA . THR A 1 93 ? -10.269 -2.820 22.539 1.00 94.44 93 THR A CA 1
ATOM 675 C C . THR A 1 93 ? -10.158 -2.936 21.029 1.00 94.44 93 THR A C 1
ATOM 677 O O . THR A 1 93 ? -9.076 -3.176 20.508 1.00 94.44 93 THR A O 1
ATOM 680 N N . GLN A 1 94 ? -11.276 -2.772 20.317 1.00 89.56 94 GLN A N 1
ATOM 681 C CA . GLN A 1 94 ? -11.369 -3.041 18.872 1.00 89.56 94 GLN A CA 1
ATOM 682 C C . GLN A 1 94 ? -10.590 -2.050 17.975 1.00 89.56 94 GLN A C 1
ATOM 684 O O . GLN A 1 94 ? -10.484 -2.223 16.768 1.00 89.56 94 GLN A O 1
ATOM 689 N N . TRP A 1 95 ? -10.036 -0.976 18.523 1.00 86.69 95 TRP A N 1
ATOM 690 C CA . TRP A 1 95 ? -9.138 -0.088 17.785 1.00 86.69 95 TRP A CA 1
ATOM 691 C C . TRP A 1 95 ? -8.367 0.793 18.751 1.00 86.69 95 TRP A C 1
ATOM 693 O O . TRP A 1 95 ? -8.813 1.036 19.874 1.00 86.69 95 TRP A O 1
ATOM 703 N N . GLU A 1 96 ? -7.238 1.310 18.287 1.00 88.94 96 GLU A N 1
ATOM 704 C CA . GLU A 1 96 ? -6.558 2.420 18.939 1.00 88.94 96 GLU A CA 1
ATOM 705 C C . GLU A 1 96 ? -7.261 3.745 18.598 1.00 88.94 96 GLU A C 1
ATOM 707 O O . GLU A 1 96 ? -7.723 3.960 17.475 1.00 88.94 96 GLU A O 1
ATOM 712 N N . GLN A 1 97 ? -7.415 4.610 19.593 1.00 90.19 97 GLN A N 1
ATOM 713 C CA . GLN A 1 97 ? -8.049 5.913 19.510 1.00 90.19 97 GLN A CA 1
ATOM 714 C C . GLN A 1 97 ? -6.969 6.987 19.572 1.00 90.19 97 GLN A C 1
ATOM 716 O O . GLN A 1 97 ? -6.169 7.021 20.500 1.00 90.19 97 GLN A O 1
ATOM 721 N N . HIS A 1 98 ? -7.008 7.918 18.626 1.00 88.00 98 HIS A N 1
ATOM 722 C CA . HIS A 1 98 ? -6.077 9.049 18.581 1.00 88.00 98 HIS A CA 1
ATOM 723 C C . HIS A 1 98 ? -6.794 10.403 18.615 1.00 88.00 98 HIS A C 1
ATOM 725 O O . HIS A 1 98 ? -6.159 11.436 18.826 1.00 88.00 98 HIS A O 1
ATOM 731 N N . ASP A 1 99 ? -8.117 10.418 18.439 1.00 88.50 99 ASP A N 1
ATOM 732 C CA . ASP A 1 99 ? -8.928 11.626 18.459 1.00 88.50 99 ASP A CA 1
ATOM 733 C C . ASP A 1 99 ? -9.788 11.686 19.726 1.00 88.50 99 ASP A C 1
ATOM 735 O O . ASP A 1 99 ? -10.784 10.982 19.900 1.00 88.50 99 ASP A O 1
ATOM 739 N N . VAL A 1 100 ? -9.436 12.608 20.620 1.00 90.19 100 VAL A N 1
ATOM 740 C CA . VAL A 1 100 ? -10.203 12.869 21.842 1.00 90.19 100 VAL A CA 1
ATOM 741 C C . VAL A 1 100 ? -11.631 13.357 21.559 1.00 90.19 100 VAL A C 1
ATOM 743 O O . VAL A 1 100 ? -12.514 13.206 22.405 1.00 90.19 100 VAL A O 1
ATOM 746 N N . GLN A 1 101 ? -11.896 13.937 20.384 1.00 89.44 101 GLN A N 1
ATOM 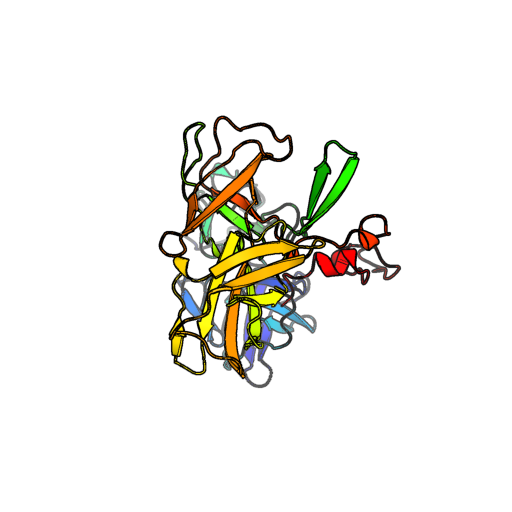747 C CA . GLN A 1 101 ? -13.239 14.372 19.992 1.00 89.44 101 GLN A CA 1
ATOM 748 C C . GLN A 1 101 ? -14.175 13.189 19.709 1.00 89.44 101 GLN A C 1
ATOM 750 O O . GLN A 1 101 ? -15.395 13.352 19.771 1.00 89.44 101 GLN A O 1
ATOM 755 N N . ARG A 1 102 ? -13.618 11.994 19.475 1.00 89.75 102 ARG A N 1
ATOM 756 C CA . ARG A 1 102 ? -14.345 10.726 19.310 1.00 89.75 102 ARG A CA 1
ATOM 757 C C . ARG A 1 102 ? -14.623 10.010 20.636 1.00 89.75 102 ARG A C 1
ATOM 759 O O . ARG A 1 102 ? -15.119 8.885 20.633 1.00 89.75 102 ARG A O 1
ATOM 766 N N . LEU A 1 103 ? -14.351 10.657 21.772 1.00 92.25 103 LEU A N 1
ATOM 767 C CA . LEU A 1 103 ? -14.701 10.150 23.096 1.00 92.25 103 LEU A CA 1
ATOM 768 C C . LEU A 1 103 ? -15.902 10.876 23.694 1.00 92.25 103 LEU A C 1
ATOM 770 O O . LEU A 1 103 ? -15.976 12.107 23.738 1.00 92.25 103 LEU A O 1
ATOM 774 N N . TRP A 1 104 ? -16.820 10.090 24.250 1.00 91.88 104 TRP A N 1
ATOM 775 C CA . TRP A 1 104 ? -17.888 10.586 25.103 1.00 91.88 104 TRP A CA 1
ATOM 776 C C . TRP A 1 104 ? -17.686 10.069 26.522 1.00 91.88 104 TRP A C 1
ATOM 778 O O . TRP A 1 104 ? -17.952 8.906 26.813 1.00 91.88 104 TRP A O 1
ATOM 788 N N . VAL A 1 105 ? -17.201 10.938 27.408 1.00 93.81 105 VAL A N 1
ATOM 789 C CA . VAL A 1 105 ? -16.915 10.583 28.802 1.00 93.81 105 VAL A CA 1
ATOM 790 C C . VAL A 1 105 ? -17.879 11.306 29.729 1.00 93.81 105 VAL A C 1
ATOM 792 O O . VAL A 1 105 ? -18.022 12.530 29.655 1.00 93.81 105 VAL A O 1
ATOM 795 N N . THR A 1 106 ? -18.521 10.557 30.623 1.00 94.44 106 THR A N 1
ATOM 796 C CA . THR A 1 106 ? -19.343 11.106 31.705 1.00 94.44 106 THR A CA 1
ATOM 797 C C . THR A 1 106 ? -18.820 10.662 33.060 1.00 94.44 106 THR A C 1
ATOM 799 O O . THR A 1 106 ? -18.480 9.492 33.226 1.00 94.44 106 THR A O 1
ATOM 802 N N . VAL A 1 107 ? -18.831 11.571 34.032 1.00 94.00 107 VAL A N 1
ATOM 803 C CA . VAL A 1 107 ? -18.550 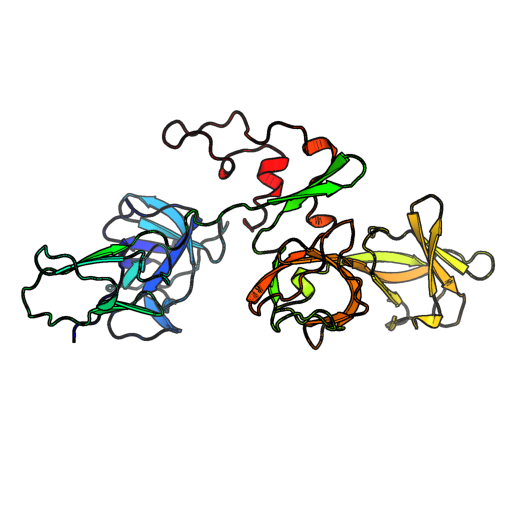11.279 35.444 1.00 94.00 107 VAL A CA 1
ATOM 804 C C . VAL A 1 107 ? -19.818 11.573 36.231 1.00 94.00 107 VAL A C 1
ATOM 806 O O . VAL A 1 107 ? -20.331 12.691 36.171 1.00 94.00 107 VAL A O 1
ATOM 809 N N . ASN A 1 108 ? -20.363 10.566 36.915 1.00 93.25 108 ASN A N 1
ATOM 810 C CA . ASN A 1 108 ? -21.633 10.659 37.647 1.00 93.25 108 ASN A CA 1
ATOM 811 C C . ASN A 1 108 ? -22.784 11.219 36.785 1.00 93.25 108 ASN A C 1
ATOM 813 O O . ASN A 1 108 ? -23.600 12.015 37.242 1.00 93.25 108 ASN A O 1
ATOM 817 N N . GLY A 1 109 ? -22.817 10.836 35.504 1.00 92.25 109 GLY A N 1
ATOM 818 C CA . GLY A 1 109 ? -23.815 11.286 34.526 1.00 92.25 109 GLY A CA 1
ATOM 819 C C . GLY A 1 109 ? -23.536 12.647 33.874 1.00 92.25 109 GLY A C 1
ATOM 820 O O . GLY A 1 109 ? -24.176 12.978 32.877 1.00 92.25 109 GLY A O 1
ATOM 821 N N . TYR A 1 110 ? -22.557 13.420 34.353 1.00 93.00 110 TYR A N 1
ATOM 822 C CA . TYR A 1 110 ? -22.188 14.700 33.747 1.00 93.00 110 TYR A CA 1
ATOM 823 C C . TYR A 1 110 ? -21.129 14.517 32.666 1.00 93.00 110 TYR A C 1
ATOM 825 O O . TYR A 1 110 ? -20.053 13.974 32.917 1.00 93.00 110 TYR A O 1
ATOM 833 N N . ARG A 1 111 ? -21.418 15.007 31.457 1.00 93.50 111 ARG A N 1
ATOM 834 C CA . ARG A 1 111 ? -20.476 14.970 30.335 1.00 93.50 111 ARG A CA 1
ATOM 835 C C . ARG A 1 111 ? -19.269 15.862 30.610 1.00 93.50 111 ARG A C 1
ATOM 837 O O . ARG A 1 111 ? -19.420 17.052 30.884 1.00 93.50 111 ARG A O 1
ATOM 844 N N . LEU A 1 112 ? -18.075 15.302 30.442 1.00 93.62 112 LEU A N 1
ATOM 845 C CA . LEU A 1 112 ? -16.839 16.070 30.433 1.00 93.62 112 LEU A CA 1
ATOM 846 C C . LEU A 1 112 ? -16.587 16.681 29.047 1.00 93.62 112 LEU A C 1
ATOM 848 O O . LEU A 1 112 ? -16.776 16.007 28.030 1.00 93.62 112 LEU A O 1
ATOM 852 N N . PRO A 1 113 ? -16.139 17.945 28.973 1.00 93.12 113 PRO A N 1
ATOM 853 C CA . PRO A 1 113 ? -15.700 18.525 27.712 1.00 93.12 113 PRO A CA 1
ATOM 854 C C . PRO A 1 113 ? -14.402 17.851 27.245 1.00 93.12 113 PRO A C 1
ATOM 856 O O . PRO A 1 113 ? -13.556 17.485 28.060 1.00 93.12 113 PRO A O 1
ATOM 859 N N . SER A 1 114 ? -14.196 17.759 25.930 1.00 90.44 114 SER A N 1
ATOM 860 C CA . SER A 1 114 ? -12.983 17.167 25.340 1.00 90.44 114 SER A CA 1
ATOM 861 C C . SER A 1 114 ? -11.689 17.850 25.801 1.00 90.44 114 SER A C 1
ATOM 863 O O . SER A 1 114 ? -10.656 17.202 25.926 1.00 90.44 114 SER A O 1
ATOM 865 N N . SER A 1 115 ? -11.739 19.137 26.167 1.00 92.50 115 SER A N 1
ATOM 866 C CA . SER A 1 115 ? -10.602 19.868 26.749 1.00 92.50 115 SER A CA 1
ATOM 867 C C . SER A 1 115 ? -10.094 19.277 28.072 1.00 92.50 115 SER A C 1
ATOM 869 O O . SER A 1 115 ? -8.935 19.504 28.435 1.00 92.50 115 SER A O 1
ATOM 871 N N . LYS A 1 116 ? -10.929 18.498 28.771 1.00 93.31 116 LYS A N 1
ATOM 872 C CA . LYS A 1 116 ? -10.622 17.797 30.026 1.00 93.31 116 LYS A CA 1
ATOM 873 C C . LYS A 1 116 ? -10.176 16.350 29.829 1.00 93.31 116 LYS A C 1
ATOM 875 O O . LYS A 1 116 ? -9.971 15.651 30.815 1.00 93.31 116 LYS A O 1
ATOM 880 N N . LEU A 1 117 ? -10.016 15.913 28.588 1.00 93.94 117 LEU A N 1
ATOM 881 C CA . LEU A 1 117 ? -9.623 14.556 28.244 1.00 93.94 117 LEU A CA 1
ATOM 882 C C . LEU A 1 117 ? -8.306 14.592 27.467 1.00 93.94 117 LEU A C 1
ATOM 884 O O . LEU A 1 117 ? -8.050 15.526 26.702 1.00 93.94 117 LEU A O 1
ATOM 888 N N . ARG A 1 118 ? -7.455 13.590 27.659 1.00 92.38 118 ARG A N 1
ATOM 889 C CA . ARG A 1 118 ? -6.340 13.282 26.755 1.00 92.38 118 ARG A CA 1
ATOM 890 C C . ARG A 1 118 ? -6.357 11.787 26.491 1.00 92.38 118 ARG A C 1
ATOM 892 O O . ARG A 1 118 ? -6.641 11.025 27.411 1.00 92.38 118 ARG A O 1
ATOM 899 N N . VAL A 1 119 ? -6.064 11.404 25.256 1.00 91.00 119 VAL A N 1
ATOM 900 C CA . VAL A 1 119 ? -5.858 10.007 24.875 1.00 91.00 119 VAL A CA 1
ATOM 901 C C . VAL A 1 119 ? -4.363 9.826 24.671 1.00 91.00 119 VAL A C 1
ATOM 903 O O . VAL A 1 119 ? -3.748 10.621 23.959 1.00 91.00 119 VAL A O 1
ATOM 906 N N . GLY A 1 120 ? -3.787 8.878 25.398 1.00 87.56 120 GLY A N 1
ATOM 907 C CA . GLY A 1 120 ? -2.404 8.451 25.260 1.00 87.56 120 GLY A CA 1
ATOM 908 C C . GLY A 1 120 ? -2.287 7.242 24.340 1.00 87.56 120 GLY A C 1
ATOM 909 O O . GLY A 1 120 ? -3.253 6.839 23.692 1.00 87.56 120 GLY A O 1
ATOM 910 N N . GLU A 1 121 ? -1.092 6.665 24.313 1.00 86.38 121 GLU A N 1
ATOM 911 C CA . GLU A 1 121 ? -0.839 5.380 23.660 1.00 86.38 121 GLU A CA 1
ATOM 912 C C . GLU A 1 121 ? -1.709 4.279 24.285 1.00 86.38 121 GLU A C 1
ATOM 914 O O . GLU A 1 121 ? -2.176 4.394 25.425 1.00 86.38 121 GLU A O 1
ATOM 919 N N . ASP A 1 122 ? -1.959 3.217 23.521 1.00 88.44 122 ASP A N 1
ATOM 920 C CA . ASP A 1 122 ? -2.676 2.027 23.984 1.00 88.44 122 ASP A CA 1
ATOM 921 C C . ASP A 1 122 ? -4.087 2.312 24.541 1.00 88.44 122 ASP A C 1
ATOM 923 O O . ASP A 1 122 ? -4.618 1.560 25.359 1.00 88.44 122 ASP A O 1
ATOM 927 N N . ASN A 1 123 ? -4.733 3.401 24.116 1.00 91.75 123 ASN A N 1
ATOM 928 C CA . ASN A 1 123 ? -6.030 3.842 24.638 1.00 91.75 123 ASN A CA 1
ATOM 929 C C . ASN A 1 123 ? -6.061 4.202 26.133 1.00 91.75 123 ASN A C 1
ATOM 931 O O . ASN A 1 123 ? -7.133 4.133 26.754 1.00 91.75 123 ASN A O 1
ATOM 935 N N . GLU A 1 124 ? -4.938 4.605 26.726 1.00 91.62 124 GLU A N 1
ATOM 936 C CA . GLU A 1 124 ? -4.972 5.216 28.054 1.00 91.62 124 GLU A CA 1
ATOM 937 C C . GLU A 1 124 ? -5.698 6.573 27.988 1.00 91.62 124 GLU A C 1
ATOM 939 O O . GLU A 1 124 ? -5.399 7.428 27.153 1.00 91.62 124 GLU A O 1
ATOM 944 N N . VAL A 1 125 ? -6.663 6.802 28.879 1.00 92.44 125 VAL A N 1
ATOM 945 C CA . VAL A 1 125 ? -7.430 8.050 28.950 1.00 92.44 125 VAL A CA 1
ATOM 946 C C . VAL A 1 125 ? -7.089 8.794 30.229 1.00 92.44 125 VAL A C 1
ATOM 948 O O . VAL A 1 125 ? -7.422 8.380 31.340 1.00 92.44 125 VAL A O 1
ATOM 951 N N . SER A 1 126 ? -6.488 9.968 30.071 1.00 91.62 126 SER A N 1
ATOM 952 C CA . SER A 1 126 ? -6.303 10.905 31.174 1.00 91.62 126 SER A CA 1
ATOM 953 C C . SER A 1 126 ? -7.524 11.806 31.319 1.00 91.62 126 SER A C 1
ATOM 955 O O . SER A 1 126 ? -7.884 12.550 30.402 1.00 91.62 126 SER A O 1
ATOM 957 N N . ILE A 1 127 ? -8.128 11.783 32.506 1.00 92.06 127 ILE A N 1
ATOM 958 C CA . ILE A 1 127 ? -9.260 12.634 32.881 1.00 92.06 127 ILE A CA 1
ATOM 959 C C . ILE A 1 127 ? -8.751 13.765 33.788 1.00 92.06 127 ILE A C 1
ATOM 961 O O . ILE A 1 127 ? -8.242 13.526 34.881 1.00 92.06 127 ILE A O 1
ATOM 965 N N . LEU A 1 128 ? -8.887 15.015 33.335 1.00 91.25 128 LEU A N 1
ATOM 966 C CA . LEU A 1 128 ? -8.401 16.237 34.005 1.00 91.25 128 LEU A CA 1
ATOM 967 C C . LEU A 1 128 ? -9.452 16.858 34.949 1.00 91.25 128 LEU A C 1
ATOM 969 O O . LEU A 1 128 ? -9.561 18.087 35.084 1.00 91.25 128 LEU A O 1
ATOM 973 N N . THR A 1 129 ? -10.238 15.990 35.575 1.00 87.94 129 THR A N 1
ATOM 974 C CA . THR A 1 129 ? -11.234 16.295 36.604 1.00 87.94 129 THR A CA 1
ATOM 975 C C . THR A 1 129 ? -10.963 15.376 37.789 1.00 87.94 129 THR A C 1
ATOM 977 O O . THR A 1 129 ? -10.456 14.270 37.610 1.00 87.94 129 THR A O 1
ATOM 980 N N . GLU A 1 130 ? -11.253 15.841 38.999 1.00 88.19 130 GLU A N 1
ATOM 981 C CA . GLU A 1 130 ? -11.122 15.019 40.197 1.00 88.19 130 GLU A CA 1
ATOM 982 C C . GLU A 1 130 ? -12.082 13.824 40.124 1.00 88.19 130 GLU A C 1
ATOM 984 O O . GLU A 1 130 ? -13.264 14.001 39.840 1.00 88.19 130 GLU A O 1
ATOM 989 N N . ILE A 1 131 ? -11.547 12.620 40.344 1.00 89.88 131 ILE A N 1
ATOM 990 C CA . ILE A 1 131 ? -12.314 11.375 40.438 1.00 89.88 131 ILE A CA 1
ATOM 991 C C . ILE A 1 131 ? -12.067 10.791 41.825 1.00 89.88 131 ILE A C 1
ATOM 993 O O . ILE A 1 131 ? -10.920 10.505 42.188 1.00 89.88 131 ILE A O 1
ATOM 997 N N . SER A 1 132 ? -13.141 10.611 42.580 1.00 90.31 132 SER A N 1
ATOM 998 C CA . SER A 1 132 ? -13.143 10.038 43.921 1.00 90.31 132 SER A CA 1
ATOM 999 C C . SE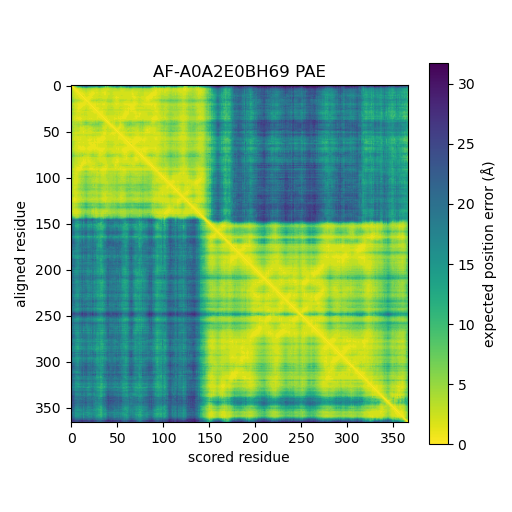R A 1 132 ? -13.577 8.568 43.903 1.00 90.31 132 SER A C 1
ATOM 1001 O O . SER A 1 132 ? -14.311 8.139 43.009 1.00 90.31 132 SER A O 1
ATOM 1003 N N . PRO A 1 133 ? -13.163 7.760 44.897 1.00 89.06 133 PRO A N 1
ATOM 1004 C CA . PRO A 1 133 ? -13.701 6.415 45.066 1.00 89.06 133 PRO A CA 1
ATOM 1005 C C . PRO A 1 133 ? -15.233 6.442 45.174 1.00 89.06 133 PRO A C 1
ATOM 1007 O O . PRO A 1 133 ? -15.783 7.149 46.014 1.00 89.06 133 PRO A O 1
ATOM 1010 N N . GLY A 1 134 ? -15.910 5.658 44.334 1.00 88.62 134 GLY A N 1
ATOM 1011 C CA . GLY A 1 134 ? -17.374 5.620 44.241 1.00 88.62 134 GLY A CA 1
ATOM 1012 C C . GLY A 1 134 ? -17.959 6.401 43.061 1.00 88.62 134 GLY A C 1
ATOM 1013 O O . GLY A 1 134 ? -19.123 6.180 42.733 1.00 88.62 134 GLY A O 1
ATOM 1014 N N . ASP A 1 135 ? -17.169 7.243 42.386 1.00 92.38 135 ASP A N 1
ATOM 1015 C CA . ASP A 1 135 ? -17.606 7.903 41.156 1.00 92.38 135 ASP A CA 1
ATOM 1016 C C . ASP A 1 135 ? -17.797 6.896 40.016 1.00 92.38 135 ASP A C 1
ATOM 1018 O O . ASP A 1 135 ? -16.997 5.976 39.816 1.00 92.38 135 ASP A O 1
ATOM 1022 N N . VAL A 1 136 ? -18.845 7.106 39.224 1.00 92.00 136 VAL A N 1
ATOM 1023 C CA . VAL A 1 136 ? -19.147 6.292 38.046 1.00 92.00 136 VAL A CA 1
ATOM 1024 C C . VAL A 1 136 ? -18.616 6.997 36.806 1.00 92.00 136 VAL A C 1
ATOM 1026 O O . VAL A 1 136 ? -19.146 8.030 36.388 1.00 92.00 136 VAL A O 1
ATOM 1029 N N . VAL A 1 137 ? -17.579 6.419 36.204 1.00 92.56 137 VAL A N 1
ATOM 1030 C CA . VAL A 1 137 ? -17.001 6.881 34.939 1.00 92.56 137 VAL A CA 1
ATOM 1031 C C . VAL A 1 137 ? -17.500 5.984 33.813 1.00 92.56 137 VAL A C 1
ATOM 1033 O O . VAL A 1 137 ? -17.256 4.781 33.817 1.00 92.56 137 VAL A O 1
ATOM 1036 N N . ILE A 1 138 ? -18.188 6.577 32.840 1.00 92.00 138 ILE A N 1
ATOM 1037 C CA . ILE A 1 138 ? -18.627 5.889 31.621 1.00 92.00 138 ILE A CA 1
ATOM 1038 C C . ILE A 1 138 ? -17.906 6.535 30.447 1.00 92.00 138 ILE A C 1
ATOM 1040 O O . ILE A 1 138 ? -17.949 7.756 30.290 1.00 92.00 138 ILE A O 1
ATOM 1044 N N . MET A 1 139 ? -17.245 5.713 29.635 1.00 92.81 139 MET A N 1
ATOM 1045 C CA . MET A 1 139 ? -16.547 6.135 28.427 1.00 92.81 139 MET A CA 1
ATOM 1046 C C . MET A 1 139 ? -17.143 5.398 27.236 1.00 92.81 139 MET A C 1
ATOM 1048 O O . MET A 1 139 ? -17.088 4.173 27.168 1.00 92.81 139 MET A O 1
ATOM 1052 N N . THR A 1 140 ? -17.694 6.143 26.288 1.00 90.31 140 THR A N 1
ATOM 1053 C CA . THR A 1 140 ? -18.082 5.612 24.984 1.00 90.31 140 THR A CA 1
ATOM 1054 C C . THR A 1 140 ? -17.017 6.016 23.979 1.00 90.31 140 THR A C 1
ATOM 1056 O O . THR A 1 140 ? -16.777 7.205 23.753 1.00 90.31 140 THR A O 1
ATOM 1059 N N . ASN A 1 141 ? -16.368 5.011 23.402 1.00 88.38 141 ASN A N 1
ATOM 1060 C CA . ASN A 1 141 ? -15.390 5.176 22.342 1.00 88.38 141 ASN A CA 1
ATOM 1061 C C . ASN A 1 141 ? -16.100 5.078 20.995 1.00 88.38 141 ASN A C 1
ATOM 1063 O O . ASN A 1 141 ? -16.710 4.053 20.691 1.00 88.38 141 ASN A O 1
ATOM 1067 N N . MET A 1 142 ? -16.033 6.134 20.197 1.00 86.69 142 MET A N 1
ATOM 1068 C CA . MET A 1 142 ? -16.459 6.073 18.807 1.00 86.69 142 MET A CA 1
ATOM 1069 C C . MET A 1 142 ? -15.272 5.644 17.961 1.00 86.69 142 MET A C 1
ATOM 1071 O O . MET A 1 142 ? -14.113 5.856 18.312 1.00 86.69 142 MET A O 1
ATOM 1075 N N . ILE A 1 143 ? -15.560 5.061 16.814 1.00 78.19 143 ILE A N 1
ATOM 1076 C CA . ILE A 1 143 ? -14.529 4.778 15.835 1.00 78.19 143 ILE A CA 1
ATOM 1077 C C . ILE A 1 143 ? -13.705 6.048 15.500 1.00 78.19 143 ILE A C 1
ATOM 1079 O O . ILE A 1 143 ? -14.307 7.118 15.338 1.00 78.19 143 ILE A O 1
ATOM 1083 N N . PRO A 1 144 ? -12.358 5.980 15.429 1.00 72.06 144 PRO A N 1
ATOM 1084 C CA . PRO A 1 144 ? -11.495 7.139 15.175 1.00 72.06 144 PRO A CA 1
ATOM 1085 C C . PRO A 1 144 ? -11.758 7.781 13.808 1.00 72.06 144 PRO A C 1
ATOM 1087 O O . PRO A 1 144 ? -11.747 9.003 13.676 1.00 72.06 144 PRO A O 1
ATOM 1090 N N . ASN A 1 145 ? -12.088 6.968 12.804 1.00 67.31 145 ASN A N 1
ATOM 1091 C CA . ASN A 1 145 ? -12.316 7.398 11.427 1.00 67.31 145 ASN A CA 1
ATOM 1092 C C . ASN A 1 145 ? -13.786 7.177 11.042 1.00 67.31 145 ASN A C 1
ATOM 1094 O O . ASN A 1 145 ? -14.491 6.402 11.677 1.00 67.31 145 ASN A O 1
ATOM 1098 N N . ALA A 1 146 ? -14.297 7.888 10.033 1.00 57.91 146 ALA A N 1
ATOM 1099 C CA . ALA A 1 146 ? -15.693 7.725 9.601 1.00 57.91 146 ALA A CA 1
ATOM 1100 C C . ALA A 1 146 ? -16.008 6.293 9.109 1.00 57.91 146 ALA A C 1
ATOM 1102 O O . ALA A 1 146 ? -17.156 5.865 9.189 1.00 57.91 146 ALA A O 1
ATOM 1103 N N . THR A 1 147 ? -14.978 5.563 8.677 1.00 58.94 147 THR A N 1
ATOM 1104 C CA . THR A 1 147 ? -15.031 4.228 8.077 1.00 58.94 147 THR A CA 1
ATOM 1105 C C . THR A 1 147 ? -13.749 3.467 8.458 1.00 58.94 147 THR A C 1
ATOM 1107 O O . THR A 1 147 ? -12.671 3.843 8.000 1.00 58.94 147 THR A O 1
ATOM 1110 N N . PRO A 1 148 ? -13.801 2.448 9.340 1.00 54.91 148 PRO A N 1
ATOM 1111 C CA . PRO A 1 148 ? -12.637 1.607 9.613 1.00 54.91 148 PRO A CA 1
ATOM 1112 C C . PRO A 1 148 ? -12.370 0.786 8.359 1.00 54.91 148 PRO A C 1
ATOM 1114 O O . PRO A 1 148 ? -13.316 0.323 7.724 1.00 54.91 148 PRO A O 1
ATOM 1117 N N . ASP A 1 149 ? -11.098 0.595 8.027 1.00 59.44 149 ASP A N 1
ATOM 1118 C CA . ASP A 1 149 ? -10.688 -0.225 6.889 1.00 59.44 149 ASP A CA 1
ATOM 1119 C C . ASP A 1 149 ? -11.402 0.161 5.580 1.00 59.44 149 ASP A C 1
ATOM 1121 O O . ASP A 1 149 ? -11.990 -0.665 4.877 1.00 59.44 149 ASP A O 1
ATOM 1125 N N . GLU A 1 150 ? -11.407 1.464 5.298 1.00 67.56 150 GLU A N 1
ATOM 1126 C CA . GLU A 1 150 ? -11.978 1.996 4.072 1.00 67.56 150 GLU A CA 1
ATOM 1127 C C . GLU A 1 150 ? -11.197 1.545 2.837 1.00 67.56 150 GLU A C 1
ATOM 1129 O O . GLU A 1 150 ? -9.997 1.788 2.693 1.00 67.56 150 GLU A O 1
ATOM 1134 N N . GLU A 1 151 ? -11.924 0.929 1.911 1.00 73.81 151 GLU A N 1
ATOM 1135 C CA . GLU A 1 151 ? -11.431 0.667 0.570 1.00 73.81 151 GLU A CA 1
ATOM 1136 C C . GLU A 1 151 ? -11.562 1.938 -0.265 1.00 73.81 151 GLU A C 1
ATOM 1138 O O . GLU A 1 151 ? -12.656 2.315 -0.694 1.00 73.81 151 GLU A O 1
ATOM 1143 N N . ILE A 1 152 ? -10.439 2.621 -0.481 1.00 79.50 152 ILE A N 1
ATOM 1144 C CA . ILE A 1 152 ? -10.386 3.833 -1.300 1.00 79.50 152 ILE A CA 1
ATOM 1145 C C . ILE A 1 152 ? -9.846 3.480 -2.682 1.00 79.50 152 ILE A C 1
ATOM 1147 O O . ILE A 1 152 ? -8.915 2.685 -2.837 1.00 79.50 152 ILE A O 1
ATOM 1151 N N . TYR A 1 153 ? -10.391 4.144 -3.693 1.00 88.50 153 TYR A N 1
ATOM 1152 C CA . TYR A 1 153 ? -9.842 4.160 -5.037 1.00 88.50 153 TYR A CA 1
ATOM 1153 C C . TYR A 1 153 ? -9.665 5.596 -5.527 1.00 88.50 153 TYR A C 1
ATOM 1155 O O . TYR A 1 153 ? -10.387 6.513 -5.134 1.00 88.50 153 TYR A O 1
ATOM 1163 N N . LEU A 1 154 ? -8.694 5.781 -6.410 1.00 90.50 154 LEU A N 1
ATOM 1164 C CA . LEU A 1 154 ? -8.513 6.991 -7.190 1.00 90.50 154 LEU A CA 1
ATOM 1165 C C . LEU A 1 154 ? -9.196 6.794 -8.532 1.00 90.50 154 LEU A C 1
ATOM 1167 O O . LEU A 1 154 ? -8.957 5.803 -9.220 1.00 90.50 154 LEU A O 1
ATOM 1171 N N . ASN A 1 155 ? -10.018 7.762 -8.908 1.00 90.38 155 ASN A N 1
ATOM 1172 C CA . ASN A 1 155 ? -10.600 7.838 -10.233 1.00 90.38 155 ASN A CA 1
ATOM 1173 C C . ASN A 1 155 ? -10.008 9.040 -10.964 1.00 90.38 155 ASN A C 1
ATOM 1175 O O . ASN A 1 155 ? -10.112 10.168 -10.480 1.00 90.38 155 ASN A O 1
ATOM 1179 N N . ALA A 1 156 ? -9.397 8.800 -12.117 1.00 86.31 156 ALA A N 1
ATOM 1180 C CA . ALA A 1 156 ? -8.837 9.841 -12.959 1.00 86.31 156 ALA A CA 1
ATOM 1181 C C . ALA A 1 156 ? -9.434 9.749 -14.362 1.00 86.31 156 ALA A C 1
ATOM 1183 O O . ALA A 1 156 ? -9.491 8.672 -14.950 1.00 86.31 156 ALA A O 1
ATOM 1184 N N . VAL A 1 157 ? -9.837 10.897 -14.902 1.00 86.25 157 VAL A N 1
ATOM 1185 C CA . VAL A 1 157 ? -10.298 11.040 -16.285 1.00 86.25 157 VAL A CA 1
ATOM 1186 C C . VAL A 1 157 ? -9.324 11.964 -16.997 1.00 86.25 157 VAL A C 1
ATOM 1188 O O . VAL A 1 157 ? -9.040 13.059 -16.506 1.00 86.25 157 VAL A O 1
ATOM 1191 N N . ASN A 1 158 ? -8.768 11.515 -18.117 1.00 83.12 158 ASN A N 1
ATOM 1192 C CA . ASN A 1 158 ? -7.826 12.322 -18.887 1.00 83.12 158 ASN A CA 1
ATOM 1193 C C . ASN A 1 158 ? -8.556 13.324 -19.808 1.00 83.12 158 ASN A C 1
ATOM 1195 O O . ASN A 1 158 ? -9.784 13.370 -19.890 1.00 83.12 158 ASN A O 1
ATOM 1199 N N . THR A 1 159 ? -7.794 14.144 -20.533 1.00 80.00 159 THR A N 1
ATOM 1200 C CA . THR A 1 159 ? -8.347 15.175 -21.429 1.00 80.00 159 THR A CA 1
ATOM 1201 C C . THR A 1 159 ? -9.104 14.613 -22.635 1.00 80.00 159 THR A C 1
ATOM 1203 O O . THR A 1 159 ? -9.863 15.354 -23.258 1.00 80.00 159 THR A O 1
ATOM 1206 N N . THR A 1 160 ? -8.924 13.332 -22.969 1.00 87.06 160 THR A N 1
ATOM 1207 C CA . THR A 1 160 ? -9.674 12.634 -24.023 1.00 87.06 160 THR A CA 1
ATOM 1208 C C . THR A 1 160 ? -10.931 11.939 -23.491 1.00 87.06 160 THR A C 1
ATOM 1210 O O . THR A 1 160 ? -11.690 11.385 -24.283 1.00 87.06 160 THR A O 1
ATOM 1213 N N . GLY A 1 161 ? -11.196 12.018 -22.182 1.00 84.88 161 GLY A N 1
ATOM 1214 C CA . GLY A 1 161 ? -12.359 11.410 -21.536 1.00 84.88 161 GLY A CA 1
ATOM 1215 C C . GLY A 1 161 ? -12.166 9.944 -21.147 1.00 84.88 161 GLY A C 1
ATOM 1216 O O . GLY A 1 161 ? -13.128 9.307 -20.729 1.00 84.88 161 GLY A O 1
ATOM 1217 N N . GLU A 1 162 ? -10.955 9.399 -21.265 1.00 87.19 162 GLU A N 1
ATOM 1218 C CA . GLU A 1 162 ? -10.666 8.032 -20.837 1.00 87.19 162 GLU A CA 1
ATOM 1219 C C . GLU A 1 162 ? -10.502 7.980 -19.320 1.00 87.19 162 GLU A C 1
ATOM 1221 O O . GLU A 1 162 ? -9.776 8.781 -18.717 1.00 87.19 162 GLU A O 1
ATOM 1226 N N . GLN A 1 163 ? -11.180 7.012 -18.712 1.00 89.75 163 GLN A N 1
ATOM 1227 C CA . GLN A 1 163 ? -11.166 6.788 -17.280 1.00 89.75 163 GLN A CA 1
ATOM 1228 C C . GLN A 1 163 ? -10.067 5.797 -16.891 1.00 89.75 163 GLN A C 1
ATOM 1230 O O . GLN A 1 163 ? -9.767 4.837 -17.596 1.00 89.75 163 GLN A O 1
ATOM 1235 N N . SER A 1 164 ? -9.476 6.019 -15.727 1.00 90.88 164 SER A N 1
ATOM 1236 C CA . SER A 1 164 ? -8.538 5.106 -15.094 1.00 90.88 164 SER A CA 1
ATOM 1237 C C . SER A 1 164 ? -8.836 5.042 -13.606 1.00 90.88 164 SER A C 1
ATOM 1239 O O . SER A 1 164 ? -9.084 6.061 -12.958 1.00 90.88 164 SER A O 1
ATOM 1241 N N . ILE A 1 165 ? -8.845 3.824 -13.077 1.00 93.12 165 ILE A N 1
ATOM 1242 C CA . ILE A 1 165 ? -9.150 3.557 -11.678 1.00 93.12 165 ILE A CA 1
ATOM 1243 C C . ILE A 1 165 ? -7.947 2.875 -11.052 1.00 93.12 165 ILE A C 1
ATOM 1245 O O . ILE A 1 165 ? -7.464 1.872 -11.577 1.00 93.12 165 ILE A O 1
ATOM 1249 N N . TYR A 1 166 ? -7.496 3.410 -9.924 1.00 92.56 166 TYR A N 1
ATOM 1250 C CA . TYR A 1 166 ? -6.405 2.851 -9.139 1.00 92.56 166 TYR A CA 1
ATOM 1251 C C . TYR A 1 166 ? -6.872 2.568 -7.720 1.00 92.56 166 TYR A C 1
ATOM 1253 O O . TYR A 1 166 ? -7.623 3.356 -7.154 1.00 92.56 166 TYR A O 1
ATOM 1261 N N . ARG A 1 167 ? -6.414 1.479 -7.110 1.00 88.00 167 ARG A N 1
ATOM 1262 C CA . ARG A 1 167 ? -6.629 1.261 -5.672 1.00 88.00 167 ARG A CA 1
ATOM 1263 C C . ARG A 1 167 ? -5.707 2.165 -4.854 1.00 88.00 167 ARG A C 1
ATOM 1265 O O . ARG A 1 167 ? -4.568 2.407 -5.241 1.00 88.00 167 ARG A O 1
ATOM 1272 N N . ALA A 1 168 ? -6.199 2.637 -3.714 1.00 86.06 168 ALA A N 1
ATOM 1273 C CA . ALA A 1 168 ? -5.508 3.547 -2.795 1.00 86.06 168 ALA A CA 1
ATOM 1274 C C . ALA A 1 168 ? -5.428 2.969 -1.368 1.00 86.06 168 ALA A C 1
ATOM 1276 O O . ALA A 1 168 ? -5.522 3.677 -0.359 1.00 86.06 168 ALA A O 1
ATOM 1277 N N . ASN A 1 169 ? -5.255 1.651 -1.286 1.00 78.69 169 ASN A N 1
ATOM 1278 C CA . ASN A 1 169 ? -5.126 0.934 -0.026 1.00 78.69 169 ASN A CA 1
ATOM 1279 C C . ASN A 1 169 ? -3.753 1.164 0.638 1.00 78.69 169 ASN A C 1
ATOM 1281 O O . ASN A 1 169 ? -2.865 1.837 0.108 1.00 78.69 169 ASN A O 1
ATOM 1285 N N . VAL A 1 170 ? -3.570 0.572 1.817 1.00 74.38 170 VAL A N 1
ATOM 1286 C CA . VAL A 1 170 ? -2.333 0.674 2.610 1.00 74.38 170 VAL A CA 1
ATOM 1287 C C . VAL A 1 170 ? -1.094 0.090 1.918 1.00 74.38 170 VAL A C 1
ATOM 1289 O O . VAL A 1 170 ? 0.026 0.408 2.315 1.00 74.38 170 VAL A O 1
ATOM 1292 N N . GLN A 1 171 ? -1.255 -0.760 0.899 1.00 76.56 171 GLN A N 1
ATOM 1293 C CA . GLN A 1 171 ? -0.144 -1.325 0.124 1.00 76.56 171 GLN A CA 1
ATOM 1294 C C . GLN A 1 171 ? 0.321 -0.382 -0.993 1.00 76.56 171 GLN A C 1
ATOM 1296 O O . GLN A 1 171 ? 1.516 -0.322 -1.269 1.00 76.56 171 GLN A O 1
ATOM 1301 N N . ALA A 1 172 ? -0.596 0.395 -1.573 1.00 78.94 172 ALA A N 1
ATOM 1302 C CA . ALA A 1 172 ? -0.352 1.288 -2.707 1.00 78.94 172 ALA A CA 1
ATOM 1303 C C . ALA A 1 172 ? -0.038 2.750 -2.320 1.00 78.94 172 ALA A C 1
ATOM 1305 O O . ALA A 1 172 ? 0.004 3.626 -3.192 1.00 78.94 172 ALA A O 1
ATOM 1306 N N . ARG A 1 173 ? 0.160 3.034 -1.024 1.00 87.56 173 ARG A N 1
ATOM 1307 C CA . ARG A 1 173 ? 0.407 4.391 -0.517 1.00 87.56 173 ARG A CA 1
ATOM 1308 C C . ARG A 1 173 ? 1.577 4.482 0.457 1.00 87.56 173 ARG A C 1
ATOM 1310 O O . ARG A 1 173 ? 1.919 3.533 1.159 1.00 87.56 173 ARG A O 1
ATOM 1317 N N . THR A 1 174 ? 2.157 5.671 0.513 1.00 93.31 174 THR A N 1
ATOM 1318 C CA . THR A 1 174 ? 3.154 6.110 1.497 1.00 93.31 174 THR A CA 1
ATOM 1319 C C . THR A 1 174 ? 2.828 7.548 1.913 1.00 93.31 174 THR A C 1
ATOM 1321 O O . THR A 1 174 ? 1.755 8.061 1.596 1.00 93.31 174 THR A O 1
ATOM 1324 N N . TRP A 1 175 ? 3.719 8.221 2.630 1.00 94.50 175 TRP A N 1
ATOM 1325 C CA . TRP A 1 175 ? 3.552 9.621 3.021 1.00 94.50 175 TRP A CA 1
ATOM 1326 C C . TRP A 1 175 ? 4.794 10.437 2.695 1.00 94.50 175 TRP A C 1
ATOM 1328 O O . TRP A 1 175 ? 5.904 9.913 2.605 1.00 94.50 175 TRP A O 1
ATOM 1338 N N . LEU A 1 176 ? 4.621 11.748 2.571 1.00 97.06 176 LEU A N 1
ATOM 1339 C CA . LEU A 1 176 ? 5.738 12.672 2.461 1.00 97.06 176 LEU A CA 1
ATOM 1340 C C . LEU A 1 176 ? 6.540 12.734 3.762 1.00 97.06 176 LEU A C 1
ATOM 1342 O O . LEU A 1 176 ? 6.003 13.058 4.825 1.00 97.06 176 LEU A O 1
ATOM 1346 N N . SER A 1 177 ? 7.848 12.499 3.678 1.00 96.06 177 SER A N 1
ATOM 1347 C CA . SER A 1 177 ? 8.763 12.707 4.807 1.00 96.06 177 SER A CA 1
ATOM 1348 C C . SER A 1 177 ? 9.287 14.148 4.874 1.00 96.06 177 SER A C 1
ATOM 1350 O O . SER A 1 177 ? 9.780 14.577 5.921 1.00 96.06 177 SER A O 1
ATOM 1352 N N . GLN A 1 178 ? 9.097 14.934 3.809 1.00 96.19 178 GLN A N 1
ATOM 1353 C CA . GLN A 1 178 ? 9.385 16.369 3.745 1.00 96.19 178 GLN A CA 1
ATOM 1354 C C . GLN A 1 178 ? 8.295 17.117 2.958 1.00 96.19 178 GLN A C 1
ATOM 1356 O O . GLN A 1 178 ? 7.689 16.527 2.066 1.00 96.19 178 GLN A O 1
ATOM 1361 N N . PRO A 1 179 ? 8.029 18.401 3.264 1.00 96.69 179 PRO A N 1
ATOM 1362 C CA . PRO A 1 179 ? 7.094 19.200 2.476 1.00 96.69 179 PRO A CA 1
ATOM 1363 C C . PRO A 1 179 ? 7.617 19.456 1.052 1.00 96.69 179 PRO A C 1
ATOM 1365 O O . PRO A 1 179 ? 8.828 19.499 0.824 1.00 96.69 179 PRO A O 1
ATOM 1368 N N . ILE A 1 180 ? 6.699 19.683 0.109 1.00 97.56 180 ILE A N 1
ATOM 1369 C CA . ILE A 1 180 ? 7.012 20.034 -1.284 1.00 97.56 180 ILE A CA 1
ATOM 1370 C C . ILE A 1 180 ? 6.725 21.519 -1.510 1.00 97.56 180 ILE A C 1
ATOM 1372 O O . ILE A 1 180 ? 5.656 22.021 -1.161 1.00 97.56 180 ILE A O 1
ATOM 1376 N N . PHE A 1 181 ? 7.678 22.196 -2.148 1.00 96.12 181 PHE A N 1
ATOM 1377 C CA . PHE A 1 181 ? 7.597 23.587 -2.583 1.00 96.12 181 PHE A CA 1
ATOM 1378 C C . PHE A 1 181 ? 7.665 23.667 -4.118 1.00 96.12 181 PHE A C 1
ATOM 1380 O O . PHE A 1 181 ? 8.012 22.678 -4.774 1.00 96.12 181 PHE A O 1
ATOM 1387 N N . PRO A 1 182 ? 7.393 24.829 -4.739 1.00 90.50 182 PRO A N 1
ATOM 1388 C CA . PRO A 1 182 ? 7.387 24.958 -6.199 1.00 90.50 182 PRO A CA 1
ATOM 1389 C C . PRO A 1 182 ? 8.742 24.647 -6.852 1.00 90.50 182 PRO A C 1
ATOM 1391 O O . PRO A 1 182 ? 8.788 24.206 -7.994 1.00 90.50 182 PRO A O 1
ATOM 1394 N N . LEU A 1 183 ? 9.843 24.844 -6.118 1.00 92.50 183 LEU A N 1
ATOM 1395 C CA . LEU A 1 183 ? 11.215 24.616 -6.587 1.00 92.50 183 LEU A CA 1
ATOM 1396 C C . LEU A 1 183 ? 11.823 23.294 -6.092 1.00 92.50 183 LEU A C 1
ATOM 1398 O O . LEU A 1 183 ? 13.014 23.060 -6.292 1.00 92.50 183 LEU A O 1
ATOM 1402 N N . SER A 1 184 ? 11.044 22.437 -5.424 1.00 96.19 184 SER A N 1
ATOM 1403 C CA . SER A 1 184 ? 11.529 21.124 -4.991 1.00 96.19 184 SER A CA 1
ATOM 1404 C C . SER A 1 184 ? 11.954 20.290 -6.202 1.00 96.19 184 SER A C 1
ATOM 1406 O O . SER A 1 184 ? 11.165 20.073 -7.117 1.00 96.19 184 SER A O 1
ATOM 1408 N N . GLN A 1 185 ? 13.196 19.804 -6.188 1.00 96.69 185 GLN A N 1
ATOM 1409 C CA . GLN A 1 185 ? 13.751 18.917 -7.223 1.00 96.69 185 GLN A CA 1
ATOM 1410 C C . GLN A 1 185 ? 13.776 17.443 -6.802 1.00 96.69 185 GLN A C 1
ATOM 1412 O O . GLN A 1 185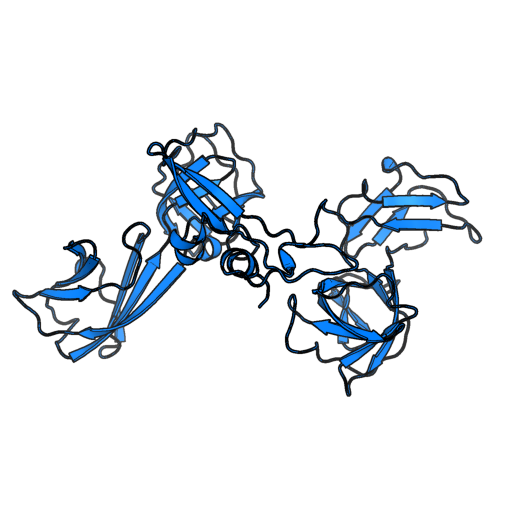 ? 14.007 16.561 -7.628 1.00 96.69 185 GLN A O 1
ATOM 1417 N N . VAL A 1 186 ? 13.550 17.188 -5.513 1.00 97.75 186 VAL A N 1
ATOM 1418 C CA . VAL A 1 186 ? 13.537 15.864 -4.899 1.00 97.75 186 VAL A CA 1
ATOM 1419 C C . VAL A 1 186 ? 12.298 15.768 -4.018 1.00 97.75 186 VAL A C 1
ATOM 1421 O O . VAL A 1 186 ? 11.972 16.719 -3.302 1.00 97.75 186 VAL A O 1
ATOM 1424 N N . ILE A 1 187 ? 11.611 14.632 -4.082 1.00 98.00 187 ILE A N 1
ATOM 1425 C CA . ILE A 1 187 ? 10.511 14.285 -3.181 1.00 98.00 187 ILE A CA 1
ATOM 1426 C C . ILE A 1 187 ? 10.986 13.143 -2.299 1.00 98.00 187 ILE A C 1
ATOM 1428 O O . ILE A 1 187 ? 11.373 12.091 -2.802 1.00 98.00 187 ILE A O 1
ATOM 1432 N N . TYR A 1 188 ? 10.932 13.356 -0.988 1.00 98.19 188 TYR A N 1
ATOM 1433 C CA . TYR A 1 188 ? 11.233 12.331 0.001 1.00 98.19 188 TYR A CA 1
ATOM 1434 C C . TYR A 1 188 ? 9.931 11.718 0.513 1.00 98.19 188 TYR A C 1
ATOM 1436 O O . TYR A 1 188 ? 9.025 12.430 0.963 1.00 98.19 188 TYR A O 1
ATOM 1444 N N . VAL A 1 189 ? 9.853 10.394 0.456 1.00 97.06 189 VAL A N 1
ATOM 1445 C CA . VAL A 1 189 ? 8.707 9.605 0.914 1.00 97.06 189 VAL A CA 1
ATOM 1446 C C . VAL A 1 189 ? 9.085 8.763 2.132 1.00 97.06 189 VAL A C 1
ATOM 1448 O O . VAL A 1 189 ? 10.256 8.682 2.503 1.00 97.06 189 VAL A O 1
ATOM 1451 N N . GLY A 1 190 ? 8.093 8.180 2.804 1.00 93.94 190 GLY A N 1
ATOM 1452 C CA . GLY A 1 190 ? 8.321 7.256 3.915 1.00 93.94 190 GLY A CA 1
ATOM 1453 C C . GLY A 1 190 ? 8.958 5.942 3.460 1.00 93.94 190 GLY A C 1
ATOM 1454 O O . GLY A 1 190 ? 9.813 5.406 4.155 1.00 93.94 190 GLY A O 1
ATOM 1455 N N . ASP A 1 191 ? 8.563 5.458 2.282 1.00 93.12 191 ASP A N 1
ATOM 1456 C CA . ASP A 1 191 ? 9.030 4.202 1.692 1.00 93.12 191 ASP A CA 1
ATOM 1457 C C . ASP A 1 191 ? 8.826 4.252 0.171 1.00 93.12 191 ASP A C 1
ATOM 1459 O O . ASP A 1 191 ? 7.688 4.324 -0.303 1.00 93.12 191 ASP A O 1
ATOM 1463 N N . VAL A 1 192 ? 9.922 4.249 -0.594 1.00 93.62 192 VAL A N 1
ATOM 1464 C CA . VAL A 1 192 ? 9.864 4.343 -2.062 1.00 93.62 192 VAL A CA 1
ATOM 1465 C C . VAL A 1 192 ? 9.429 3.028 -2.720 1.00 93.62 192 VAL A C 1
ATOM 1467 O O . VAL A 1 192 ? 8.940 3.033 -3.851 1.00 93.62 192 VAL A O 1
ATOM 1470 N N . THR A 1 193 ? 9.507 1.906 -1.999 1.00 91.81 193 THR A N 1
ATOM 1471 C CA . THR A 1 193 ? 9.023 0.601 -2.480 1.00 91.81 193 THR A CA 1
ATOM 1472 C C . THR A 1 193 ? 7.495 0.530 -2.540 1.00 91.81 193 THR A C 1
ATOM 1474 O O . THR A 1 193 ? 6.944 -0.300 -3.246 1.00 91.81 193 THR A O 1
ATOM 1477 N N . ARG A 1 194 ? 6.785 1.451 -1.871 1.00 90.19 194 ARG A N 1
ATOM 1478 C CA . ARG A 1 194 ? 5.318 1.602 -1.980 1.00 90.19 194 ARG A CA 1
ATOM 1479 C C . ARG A 1 194 ? 4.870 2.332 -3.245 1.00 90.19 194 ARG A C 1
ATOM 1481 O O . ARG A 1 194 ? 3.681 2.344 -3.565 1.00 90.19 194 ARG A O 1
ATOM 1488 N N . VAL A 1 195 ? 5.807 2.983 -3.936 1.00 91.25 195 VAL A N 1
ATOM 1489 C CA . VAL A 1 195 ? 5.547 3.762 -5.155 1.00 91.25 195 VAL A CA 1
ATOM 1490 C C . VAL A 1 195 ? 6.285 3.247 -6.384 1.00 91.25 195 VAL A C 1
ATOM 1492 O O . VAL A 1 195 ? 6.251 3.883 -7.436 1.00 91.25 195 VAL A O 1
ATOM 1495 N N . THR A 1 196 ? 6.915 2.083 -6.252 1.00 93.50 196 THR A N 1
ATOM 1496 C CA . THR A 1 196 ? 7.639 1.385 -7.312 1.00 93.50 196 THR A CA 1
ATOM 1497 C C . THR A 1 196 ? 7.319 -0.107 -7.270 1.00 93.50 196 THR A C 1
ATOM 1499 O O . THR A 1 196 ? 6.854 -0.608 -6.250 1.00 93.50 196 THR A O 1
ATOM 1502 N N . ASP A 1 197 ? 7.550 -0.814 -8.371 1.00 93.00 197 ASP A N 1
ATOM 1503 C CA . ASP A 1 197 ? 7.452 -2.275 -8.434 1.00 93.00 197 ASP A CA 1
ATOM 1504 C C . ASP A 1 197 ? 8.649 -2.860 -9.194 1.00 93.00 197 ASP A C 1
ATOM 1506 O O . ASP A 1 197 ? 9.275 -2.178 -10.005 1.00 93.00 197 ASP A O 1
ATOM 1510 N N . ASN A 1 198 ? 8.982 -4.120 -8.929 1.00 93.06 198 ASN A N 1
ATOM 1511 C CA . ASN A 1 198 ? 10.046 -4.838 -9.620 1.00 93.06 198 ASN A CA 1
ATOM 1512 C C . ASN A 1 198 ? 9.475 -6.044 -10.363 1.00 93.06 198 ASN A C 1
ATOM 1514 O O . ASN A 1 198 ? 9.110 -7.053 -9.756 1.00 93.06 198 ASN A O 1
ATOM 1518 N N . VAL A 1 199 ? 9.513 -5.994 -11.691 1.00 94.25 199 VAL A N 1
ATOM 1519 C CA . VAL A 1 199 ? 9.175 -7.130 -12.548 1.00 94.25 199 VAL A CA 1
ATOM 1520 C C . VAL A 1 199 ? 10.448 -7.906 -12.860 1.00 94.25 199 VAL A C 1
ATOM 1522 O O . VAL A 1 199 ? 11.337 -7.433 -13.568 1.00 94.25 199 VAL A O 1
ATOM 1525 N N . ILE A 1 200 ? 10.552 -9.114 -12.307 1.00 96.19 200 ILE A N 1
ATOM 1526 C CA . ILE A 1 200 ? 11.687 -10.010 -12.541 1.00 96.19 200 ILE A CA 1
ATOM 1527 C C . ILE A 1 200 ? 11.326 -10.997 -13.647 1.00 96.19 200 ILE A C 1
ATOM 1529 O O . ILE A 1 200 ? 10.375 -11.766 -13.513 1.00 96.19 200 ILE A O 1
ATOM 1533 N N . GLN A 1 201 ? 12.145 -11.043 -14.694 1.00 96.88 201 GLN A N 1
ATOM 1534 C CA . GLN A 1 201 ? 12.056 -12.047 -15.749 1.00 96.88 201 GLN A CA 1
ATOM 1535 C C . GLN A 1 201 ? 13.376 -12.814 -15.868 1.00 96.88 201 GLN A C 1
ATOM 1537 O O . GLN A 1 201 ? 14.462 -12.232 -15.856 1.00 96.88 201 GLN A O 1
ATOM 1542 N N . ASN A 1 202 ? 13.283 -14.138 -15.982 1.00 97.50 202 ASN A N 1
ATOM 1543 C CA . ASN A 1 202 ? 14.437 -14.997 -16.229 1.00 97.50 202 ASN A CA 1
ATOM 1544 C C . ASN A 1 202 ? 14.381 -15.482 -17.676 1.00 97.50 202 ASN A C 1
ATOM 1546 O O . ASN A 1 202 ? 13.381 -16.070 -18.088 1.00 97.50 202 ASN A O 1
ATOM 1550 N N . VAL A 1 203 ? 15.436 -15.220 -18.443 1.00 97.31 203 VAL A N 1
ATOM 1551 C CA . VAL A 1 203 ? 15.483 -15.482 -19.886 1.00 97.31 203 VAL A CA 1
ATOM 1552 C C . VAL A 1 203 ? 16.815 -16.130 -20.239 1.00 97.31 203 VAL A C 1
ATOM 1554 O O . VAL A 1 203 ? 17.842 -15.808 -19.651 1.00 97.31 203 VAL A O 1
ATOM 1557 N N . ILE A 1 204 ? 16.806 -17.036 -21.215 1.00 97.69 204 ILE A N 1
ATOM 1558 C CA . ILE A 1 204 ? 18.036 -17.532 -21.834 1.00 97.69 204 ILE A CA 1
ATOM 1559 C C . ILE A 1 204 ? 18.444 -16.567 -22.946 1.00 97.69 204 ILE A C 1
ATOM 1561 O O . ILE A 1 204 ? 17.634 -16.273 -23.828 1.00 97.69 204 ILE A O 1
ATOM 1565 N N . ALA A 1 205 ? 19.685 -16.082 -22.909 1.00 96.69 205 ALA A N 1
ATOM 1566 C CA . ALA A 1 205 ? 20.224 -15.164 -23.900 1.00 96.69 205 ALA A CA 1
ATOM 1567 C C . ALA A 1 205 ? 20.059 -15.759 -25.315 1.00 96.69 205 ALA A C 1
ATOM 1569 O O . ALA A 1 205 ? 20.536 -16.874 -25.566 1.00 96.69 205 ALA A O 1
ATOM 1570 N N . PRO A 1 206 ? 19.373 -15.058 -26.239 1.00 97.12 206 PRO A N 1
ATOM 1571 C CA . PRO A 1 206 ? 19.159 -15.549 -27.598 1.00 97.12 206 PRO A CA 1
ATOM 1572 C C . PRO A 1 206 ? 20.471 -15.560 -28.394 1.00 97.12 206 PRO A C 1
ATOM 1574 O O . PRO A 1 206 ? 21.515 -15.136 -27.911 1.00 97.12 206 PRO A O 1
ATOM 1577 N N . SER A 1 207 ? 20.444 -16.021 -29.643 1.00 96.38 207 SER A N 1
ATOM 1578 C CA . SER A 1 207 ? 21.570 -15.767 -30.549 1.00 96.38 207 SER A CA 1
ATOM 1579 C C . SER A 1 207 ? 21.601 -14.285 -30.945 1.00 96.38 207 SER A C 1
ATOM 1581 O O . SER A 1 207 ? 20.542 -13.742 -31.279 1.00 96.38 207 SER A O 1
ATOM 1583 N N . PRO A 1 208 ? 22.773 -13.624 -30.941 1.00 95.56 208 PRO A N 1
ATOM 1584 C CA . PRO A 1 208 ? 22.859 -12.230 -31.341 1.00 95.56 208 PRO A CA 1
ATOM 1585 C C . PRO A 1 208 ? 22.627 -12.086 -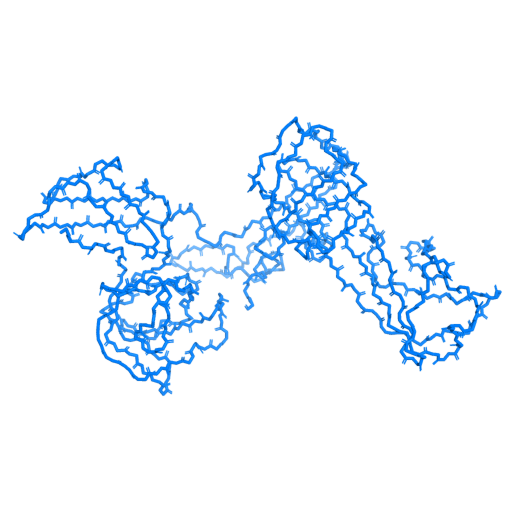32.849 1.00 95.56 208 PRO A C 1
ATOM 1587 O O . PRO A 1 208 ? 23.082 -12.904 -33.652 1.00 95.56 208 PRO A O 1
ATOM 1590 N N . VAL A 1 209 ? 21.945 -11.013 -33.243 1.00 95.38 209 VAL A N 1
ATOM 1591 C CA . VAL A 1 209 ? 21.776 -10.605 -34.644 1.00 95.38 209 VAL A CA 1
ATOM 1592 C C . VAL A 1 209 ? 22.384 -9.219 -34.787 1.00 95.38 209 VAL A C 1
ATOM 1594 O O . VAL A 1 209 ? 22.030 -8.316 -34.038 1.00 95.38 209 VAL A O 1
ATOM 1597 N N . ASN A 1 210 ? 23.316 -9.041 -35.727 1.00 92.75 210 ASN A N 1
ATOM 1598 C CA . ASN A 1 210 ? 24.070 -7.790 -35.890 1.00 92.75 210 ASN A CA 1
ATOM 1599 C C . ASN A 1 210 ? 24.722 -7.303 -34.577 1.00 92.75 210 ASN A C 1
ATOM 1601 O O . ASN A 1 210 ? 24.650 -6.122 -34.252 1.00 92.75 210 ASN A O 1
ATOM 1605 N N . ASN A 1 211 ? 25.348 -8.219 -33.829 1.00 94.50 211 ASN A N 1
ATOM 1606 C CA . ASN A 1 211 ? 25.995 -7.958 -32.533 1.00 94.50 211 ASN A CA 1
ATOM 1607 C C . ASN A 1 211 ? 25.044 -7.449 -31.433 1.00 94.50 211 ASN A C 1
ATOM 1609 O O . ASN A 1 211 ? 25.490 -6.787 -30.499 1.00 94.50 211 ASN A O 1
ATOM 1613 N N . LEU A 1 212 ? 23.743 -7.745 -31.535 1.00 95.69 212 LEU A N 1
ATOM 1614 C CA . LEU A 1 212 ? 22.749 -7.384 -30.527 1.00 95.69 212 LEU A CA 1
ATOM 1615 C C . LEU A 1 212 ? 21.929 -8.600 -30.097 1.00 95.69 212 LEU A C 1
ATOM 1617 O O . LEU A 1 212 ? 21.361 -9.312 -30.930 1.00 95.69 212 LEU A O 1
ATOM 1621 N N . TYR A 1 213 ? 21.802 -8.790 -28.788 1.00 97.38 213 TYR A N 1
ATOM 1622 C CA . TYR A 1 213 ? 20.802 -9.672 -28.191 1.00 97.38 213 TYR A CA 1
ATOM 1623 C C . TYR A 1 213 ? 19.519 -8.871 -27.996 1.00 97.38 213 TYR A C 1
ATOM 1625 O O . TYR A 1 213 ? 19.538 -7.837 -27.334 1.00 97.38 213 TYR A O 1
ATOM 1633 N N . SER A 1 214 ? 18.409 -9.334 -28.570 1.00 96.25 214 SER A N 1
ATOM 1634 C CA . SER A 1 214 ? 17.101 -8.677 -28.447 1.00 96.25 214 SER A CA 1
ATOM 1635 C C . SER A 1 214 ? 16.173 -9.522 -27.586 1.00 96.25 214 SER A C 1
ATOM 1637 O O . SER A 1 214 ? 15.860 -10.659 -27.940 1.00 96.25 214 SER A O 1
ATOM 1639 N N . ILE A 1 215 ? 15.746 -8.974 -26.451 1.00 96.25 215 ILE A N 1
ATOM 1640 C CA . ILE A 1 215 ? 14.933 -9.673 -25.454 1.00 96.25 215 ILE A CA 1
ATOM 1641 C C . ILE A 1 215 ? 13.691 -8.830 -25.164 1.00 96.25 215 ILE A C 1
ATOM 1643 O O . ILE A 1 215 ? 13.805 -7.688 -24.733 1.00 96.25 215 ILE A O 1
ATOM 1647 N N . GLY A 1 216 ? 12.498 -9.383 -25.381 1.00 95.25 216 GLY A N 1
ATOM 1648 C CA . GLY A 1 216 ? 11.258 -8.718 -24.974 1.00 95.25 216 GLY A CA 1
ATOM 1649 C C . GLY A 1 216 ? 11.184 -8.577 -23.451 1.00 95.25 216 GLY A C 1
ATOM 1650 O O . GLY A 1 216 ? 11.531 -9.511 -22.727 1.00 95.25 216 GLY A O 1
ATOM 1651 N N . LEU A 1 217 ? 10.749 -7.415 -22.967 1.00 95.31 217 LEU A N 1
ATOM 1652 C CA . LEU A 1 217 ? 10.488 -7.180 -21.550 1.00 95.31 217 LEU A CA 1
ATOM 1653 C C . LEU A 1 217 ? 9.004 -7.416 -21.243 1.00 95.31 217 LEU A C 1
ATOM 1655 O O . LEU A 1 217 ? 8.134 -6.970 -21.992 1.00 95.31 217 LEU A O 1
ATOM 1659 N N . THR A 1 218 ? 8.712 -8.079 -20.123 1.00 92.56 218 THR A N 1
ATOM 1660 C CA . THR A 1 218 ? 7.338 -8.240 -19.608 1.00 92.56 218 THR A CA 1
ATOM 1661 C C . THR A 1 218 ? 6.810 -7.004 -18.879 1.00 92.56 218 THR A C 1
ATOM 1663 O O . THR A 1 218 ? 5.625 -6.953 -18.567 1.00 92.56 218 THR A O 1
ATOM 1666 N N . ALA A 1 219 ? 7.680 -6.037 -18.586 1.00 92.00 219 ALA A N 1
ATOM 1667 C CA . ALA A 1 219 ? 7.334 -4.818 -17.869 1.00 92.00 219 ALA A CA 1
ATOM 1668 C C . ALA A 1 219 ? 6.449 -3.867 -18.690 1.00 92.00 219 ALA A C 1
ATOM 1670 O O . ALA A 1 219 ? 6.505 -3.834 -19.925 1.00 92.00 219 ALA A O 1
ATOM 1671 N N . ASP A 1 220 ? 5.671 -3.041 -17.999 1.00 90.88 220 ASP A N 1
ATOM 1672 C CA . ASP A 1 220 ? 4.855 -2.001 -18.609 1.00 90.88 220 ASP A CA 1
ATOM 1673 C C . ASP A 1 220 ? 5.727 -0.834 -19.086 1.00 90.88 220 ASP A C 1
ATOM 1675 O O . ASP A 1 220 ? 6.267 -0.040 -18.312 1.00 90.88 220 ASP A O 1
ATOM 1679 N N . LYS A 1 221 ? 5.807 -0.683 -20.409 1.00 89.38 221 LYS A N 1
ATOM 1680 C CA . LYS A 1 221 ? 6.564 0.386 -21.074 1.00 89.38 221 LYS A CA 1
ATOM 1681 C C . LYS A 1 221 ? 6.188 1.803 -20.630 1.00 89.38 221 LYS A C 1
ATOM 1683 O O . LYS A 1 221 ? 7.003 2.705 -20.789 1.00 89.38 221 LYS A O 1
ATOM 1688 N N . ASN A 1 222 ? 4.956 2.032 -20.170 1.00 88.38 222 ASN A N 1
ATOM 1689 C CA . ASN A 1 222 ? 4.471 3.379 -19.863 1.00 88.38 222 ASN A CA 1
ATOM 1690 C C . ASN A 1 222 ? 5.009 3.879 -18.520 1.00 88.38 222 ASN A C 1
ATOM 1692 O O . ASN A 1 222 ? 5.103 5.091 -18.307 1.00 88.38 222 ASN A O 1
ATOM 1696 N N . ILE A 1 223 ? 5.352 2.945 -17.631 1.00 91.44 223 ILE A N 1
ATOM 1697 C CA . ILE A 1 223 ? 5.831 3.227 -16.278 1.00 91.44 223 ILE A CA 1
ATOM 1698 C C . ILE A 1 223 ? 7.219 2.649 -15.996 1.00 91.44 223 ILE A C 1
ATOM 1700 O O . ILE A 1 223 ? 7.712 2.804 -14.883 1.00 91.44 223 ILE A O 1
ATOM 1704 N N . LEU A 1 224 ? 7.864 2.024 -16.983 1.00 92.06 224 LEU A N 1
ATOM 1705 C CA . LEU A 1 224 ? 9.239 1.546 -16.882 1.00 92.06 224 LEU A CA 1
ATOM 1706 C C . LEU A 1 224 ? 10.189 2.717 -16.593 1.00 92.06 224 LEU A C 1
ATOM 1708 O O . LEU A 1 224 ? 10.284 3.663 -17.378 1.00 92.06 224 LEU A O 1
ATOM 1712 N N . SER A 1 225 ? 10.903 2.637 -15.474 1.00 91.12 225 SER A N 1
ATOM 1713 C CA . SER A 1 225 ? 11.850 3.658 -15.015 1.00 91.12 225 SER A CA 1
ATOM 1714 C C . SER A 1 225 ? 13.296 3.162 -14.958 1.00 91.12 225 SER A C 1
ATOM 1716 O O . SER A 1 225 ? 14.213 3.979 -14.927 1.00 91.12 225 SER A O 1
ATOM 1718 N N . GLY A 1 226 ? 13.534 1.847 -15.022 1.00 91.38 226 GLY A N 1
ATOM 1719 C CA . GLY A 1 226 ? 14.887 1.297 -15.103 1.00 91.38 226 GLY A CA 1
ATOM 1720 C C . GLY A 1 226 ? 14.933 -0.194 -15.421 1.00 91.38 226 GLY A C 1
ATOM 1721 O O . GLY A 1 226 ? 13.939 -0.907 -15.289 1.00 91.38 226 GLY A O 1
ATOM 1722 N N . VAL A 1 227 ? 16.104 -0.673 -15.841 1.00 95.12 227 VAL A N 1
ATOM 1723 C CA . VAL A 1 227 ? 16.382 -2.099 -16.056 1.00 95.12 227 VAL A CA 1
ATOM 1724 C C . VAL A 1 227 ? 17.771 -2.428 -15.530 1.00 95.12 227 VAL A C 1
ATOM 1726 O O . VAL A 1 227 ? 18.729 -1.722 -15.843 1.00 95.12 227 VAL A O 1
ATOM 1729 N N . THR A 1 228 ? 17.875 -3.532 -14.795 1.00 96.00 228 THR A N 1
ATOM 1730 C CA . THR A 1 228 ? 19.141 -4.133 -14.359 1.00 96.00 228 THR A CA 1
ATOM 1731 C C . THR A 1 228 ? 19.225 -5.559 -14.882 1.00 96.00 228 THR A C 1
ATOM 1733 O O . THR A 1 228 ? 18.270 -6.327 -14.750 1.00 96.00 228 THR A O 1
ATOM 1736 N N . VAL A 1 229 ? 20.371 -5.934 -15.450 1.00 97.56 229 VAL A N 1
ATOM 1737 C CA . VAL A 1 229 ? 20.588 -7.265 -16.032 1.00 97.56 229 VAL A CA 1
ATOM 1738 C C . VAL A 1 229 ? 21.700 -7.984 -15.276 1.00 97.56 229 VAL A C 1
ATOM 1740 O O . VAL A 1 229 ? 22.846 -7.547 -15.287 1.00 97.56 229 VAL A O 1
ATOM 1743 N N . LEU A 1 230 ? 21.370 -9.106 -14.639 1.00 97.75 230 LEU A N 1
ATOM 1744 C CA . LEU A 1 230 ? 22.331 -10.029 -14.037 1.00 97.75 230 LEU A CA 1
ATOM 1745 C C . LEU A 1 230 ? 22.481 -11.252 -14.939 1.00 97.75 230 LEU A C 1
ATOM 1747 O O . LEU A 1 230 ? 21.512 -11.969 -15.186 1.00 97.75 230 LEU A O 1
ATOM 1751 N N . ASN A 1 231 ? 23.698 -11.529 -15.389 1.00 97.38 231 ASN A N 1
ATOM 1752 C CA . ASN A 1 231 ? 24.018 -12.802 -16.013 1.00 97.38 231 ASN A CA 1
ATOM 1753 C C . ASN A 1 231 ? 24.299 -13.834 -14.910 1.00 97.38 231 ASN A C 1
ATOM 1755 O O . ASN A 1 231 ? 25.353 -13.816 -14.280 1.00 97.38 231 ASN A O 1
ATOM 1759 N N . ASN A 1 232 ? 23.350 -14.736 -14.661 1.00 97.12 232 ASN A N 1
ATOM 1760 C CA . ASN A 1 232 ? 23.467 -15.780 -13.641 1.00 97.12 232 ASN A CA 1
ATOM 1761 C C . ASN A 1 232 ? 24.516 -16.841 -14.003 1.00 97.12 232 ASN A C 1
ATOM 1763 O O . ASN A 1 232 ? 25.022 -17.507 -13.103 1.00 97.12 232 ASN A O 1
ATOM 1767 N N . THR A 1 233 ? 24.837 -17.020 -15.291 1.00 96.56 233 THR A N 1
ATOM 1768 C CA . THR A 1 233 ? 25.885 -17.961 -15.719 1.00 96.56 233 THR A CA 1
ATOM 1769 C C . THR A 1 233 ? 27.265 -17.461 -15.303 1.00 96.56 233 THR A C 1
ATOM 1771 O O . THR A 1 233 ? 28.077 -18.237 -14.803 1.00 96.56 233 THR A O 1
ATOM 1774 N N . THR A 1 234 ? 27.534 -16.167 -15.493 1.00 94.31 234 THR A N 1
ATOM 1775 C CA . THR A 1 234 ? 28.840 -15.561 -15.175 1.00 94.31 234 THR A CA 1
ATOM 1776 C C . THR A 1 234 ? 28.897 -14.945 -13.776 1.00 94.31 234 THR A C 1
ATOM 1778 O O . THR A 1 234 ? 29.986 -14.705 -13.260 1.00 94.31 234 THR A O 1
ATOM 1781 N N . GLY A 1 235 ? 27.742 -14.699 -13.154 1.00 93.69 235 GLY A N 1
ATOM 1782 C CA . GLY A 1 235 ? 27.608 -14.009 -11.870 1.00 93.69 235 GLY A CA 1
ATOM 1783 C C . GLY A 1 235 ? 27.751 -12.486 -11.958 1.00 93.69 235 GLY A C 1
ATOM 1784 O O . GLY A 1 235 ? 27.753 -11.825 -10.921 1.00 93.69 235 GLY A O 1
ATOM 1785 N N . ASN A 1 236 ? 27.870 -11.922 -13.164 1.00 94.31 236 ASN A N 1
ATOM 1786 C CA . ASN A 1 236 ? 28.130 -10.498 -13.368 1.00 94.31 236 ASN A CA 1
ATOM 1787 C C . ASN A 1 236 ? 26.847 -9.724 -13.683 1.00 94.31 236 ASN A C 1
ATOM 1789 O O . ASN A 1 236 ? 26.075 -10.104 -14.566 1.00 94.31 236 ASN A O 1
ATOM 1793 N N . THR A 1 237 ? 26.659 -8.593 -13.005 1.00 96.69 237 THR A N 1
ATOM 1794 C CA . THR A 1 237 ? 25.700 -7.568 -13.432 1.00 96.69 237 THR A CA 1
ATOM 1795 C C . THR A 1 237 ? 26.297 -6.804 -14.607 1.00 96.69 237 THR A C 1
ATOM 1797 O O . THR A 1 237 ? 27.444 -6.364 -14.537 1.00 96.69 237 THR A O 1
ATOM 1800 N N . LEU A 1 238 ? 25.536 -6.676 -15.689 1.00 96.62 238 LEU A N 1
ATOM 1801 C CA . LEU A 1 238 ? 25.951 -5.920 -16.863 1.00 96.62 238 LEU A CA 1
ATOM 1802 C C . LEU A 1 238 ? 25.958 -4.423 -16.545 1.00 96.62 238 LEU A C 1
ATOM 1804 O O . LEU A 1 238 ? 25.104 -3.930 -15.808 1.00 96.62 238 LEU A O 1
ATOM 1808 N N . ASP A 1 239 ? 26.916 -3.710 -17.129 1.00 96.00 239 ASP A N 1
ATOM 1809 C CA . ASP A 1 239 ? 26.994 -2.254 -17.034 1.00 96.00 239 ASP A CA 1
ATOM 1810 C C . ASP A 1 239 ? 25.852 -1.616 -17.840 1.00 96.00 239 ASP A C 1
ATOM 1812 O O . ASP A 1 239 ? 25.498 -2.107 -18.916 1.00 96.00 239 ASP A O 1
ATOM 1816 N N . THR A 1 240 ? 25.276 -0.526 -17.337 1.00 92.69 240 THR A N 1
ATOM 1817 C CA . THR A 1 240 ? 24.176 0.191 -17.993 1.00 92.69 240 THR A CA 1
ATOM 1818 C C . THR A 1 240 ? 24.536 0.696 -19.387 1.00 92.69 240 THR A C 1
ATOM 1820 O O . THR A 1 240 ? 23.644 0.825 -20.217 1.00 92.69 240 THR A O 1
ATOM 1823 N N . ASP A 1 241 ? 25.820 0.918 -19.681 1.00 94.69 241 ASP A N 1
ATOM 1824 C CA . ASP A 1 241 ? 26.274 1.352 -21.011 1.00 94.69 241 ASP A CA 1
ATOM 1825 C C . ASP A 1 241 ? 26.276 0.212 -22.051 1.00 94.69 241 ASP A C 1
ATOM 1827 O O . ASP A 1 241 ? 26.465 0.443 -23.248 1.00 94.69 241 ASP A O 1
ATOM 1831 N N . THR A 1 242 ? 26.083 -1.038 -21.618 1.00 95.44 242 THR A N 1
ATOM 1832 C CA . THR A 1 242 ? 26.112 -2.216 -22.504 1.00 95.44 242 THR A CA 1
ATOM 1833 C C . THR A 1 242 ? 24.757 -2.559 -23.111 1.00 95.44 242 THR A C 1
ATOM 1835 O O . THR A 1 242 ? 24.688 -3.378 -24.034 1.00 95.44 242 THR A O 1
ATOM 1838 N N . TYR A 1 243 ? 23.678 -1.948 -22.622 1.00 96.25 243 TYR A N 1
ATOM 1839 C CA . TYR A 1 243 ? 22.328 -2.235 -23.081 1.00 96.25 243 TYR A CA 1
ATOM 1840 C C . TYR A 1 243 ? 21.432 -1.001 -23.095 1.00 96.25 243 TYR A C 1
ATOM 1842 O O . TYR A 1 243 ? 21.628 -0.042 -22.361 1.00 96.25 243 TYR A O 1
ATOM 1850 N N . GLU A 1 244 ? 20.387 -1.061 -23.909 1.00 96.44 244 GLU A N 1
ATOM 1851 C CA . GLU A 1 244 ? 19.335 -0.051 -23.958 1.00 96.44 244 GLU A CA 1
ATOM 1852 C C . GLU A 1 244 ? 17.960 -0.712 -24.051 1.00 96.44 244 GLU A C 1
ATOM 1854 O O . GLU A 1 244 ? 17.823 -1.860 -24.482 1.00 96.44 244 GLU A O 1
ATOM 1859 N N . VAL A 1 245 ? 16.920 0.020 -23.657 1.00 94.19 245 VAL A N 1
ATOM 1860 C CA . VAL A 1 245 ? 15.535 -0.403 -23.873 1.00 94.19 245 VAL A CA 1
ATOM 1861 C C . VAL A 1 245 ? 14.947 0.418 -25.008 1.00 94.19 245 VAL A C 1
ATOM 1863 O O . VAL A 1 245 ? 14.883 1.643 -24.934 1.00 94.19 245 VAL A O 1
ATOM 1866 N N . VAL A 1 246 ? 14.476 -0.269 -26.043 1.00 93.12 246 VAL A N 1
ATOM 1867 C CA . VAL A 1 246 ? 13.825 0.330 -27.208 1.00 93.12 246 VAL A CA 1
ATOM 1868 C C . VAL A 1 246 ? 12.396 -0.182 -27.289 1.00 93.12 246 VAL A C 1
ATOM 1870 O O . VAL A 1 246 ? 12.134 -1.359 -27.065 1.00 93.12 246 VAL A O 1
ATOM 1873 N N . VAL A 1 247 ? 11.450 0.691 -27.623 1.00 88.25 247 VAL A N 1
ATOM 1874 C CA . VAL A 1 247 ? 10.068 0.275 -27.879 1.00 88.25 247 VAL A CA 1
ATOM 1875 C C . VAL A 1 247 ? 9.916 -0.042 -29.362 1.00 88.25 247 VAL A C 1
ATOM 1877 O O . VAL A 1 247 ? 9.996 0.854 -30.199 1.00 88.25 247 VAL A O 1
ATOM 1880 N N . GLU A 1 248 ? 9.647 -1.304 -29.688 1.00 86.88 248 GLU A N 1
ATOM 1881 C CA . GLU A 1 248 ? 9.360 -1.749 -31.056 1.00 86.88 248 GLU A CA 1
ATOM 1882 C C . GLU A 1 248 ? 7.999 -2.440 -31.093 1.00 86.88 248 GLU A C 1
ATOM 1884 O O . GLU A 1 248 ? 7.677 -3.245 -30.222 1.00 86.88 248 GLU A O 1
ATOM 1889 N N . ASN A 1 249 ? 7.168 -2.111 -32.087 1.00 81.81 249 ASN A N 1
ATOM 1890 C CA . ASN A 1 249 ? 5.818 -2.674 -32.233 1.00 81.81 249 ASN A CA 1
ATOM 1891 C C . ASN A 1 249 ? 4.992 -2.648 -30.933 1.00 81.81 249 ASN A C 1
ATOM 1893 O O . ASN A 1 249 ? 4.272 -3.592 -30.629 1.00 81.81 249 ASN A O 1
ATOM 1897 N N . LEU A 1 250 ? 5.085 -1.545 -30.178 1.00 80.25 250 LEU A N 1
ATOM 1898 C CA . LEU A 1 250 ? 4.402 -1.320 -28.897 1.00 80.25 250 LEU A CA 1
ATOM 1899 C C . LEU A 1 250 ? 4.901 -2.164 -27.714 1.00 80.25 250 LEU A C 1
ATOM 1901 O O . LEU A 1 250 ? 4.334 -1.992 -26.632 1.00 80.25 250 LEU A O 1
ATOM 1905 N N . SER A 1 251 ? 5.954 -2.965 -27.871 1.00 86.12 251 SER A N 1
ATOM 1906 C CA . SER A 1 251 ? 6.568 -3.750 -26.797 1.00 86.12 251 SER A CA 1
ATOM 1907 C C . SER A 1 251 ? 7.948 -3.199 -26.421 1.00 86.12 251 SER A C 1
ATOM 1909 O O . SER A 1 251 ? 8.720 -2.831 -27.309 1.00 86.12 251 SER A O 1
ATOM 1911 N N . PRO A 1 252 ? 8.286 -3.130 -25.123 1.00 94.38 252 PRO A N 1
ATOM 1912 C CA . PRO A 1 252 ? 9.639 -2.805 -24.699 1.00 94.38 252 PRO A CA 1
ATOM 1913 C C . PRO A 1 252 ? 10.582 -3.984 -24.991 1.00 94.38 252 PRO A C 1
ATOM 1915 O O . PRO A 1 252 ? 10.308 -5.123 -24.614 1.00 94.38 252 PRO A O 1
ATOM 1918 N N . ILE A 1 253 ? 11.690 -3.710 -25.675 1.00 95.50 253 ILE A N 1
ATOM 1919 C CA . ILE A 1 253 ? 12.734 -4.672 -26.031 1.00 95.50 253 ILE A CA 1
ATOM 1920 C C . ILE A 1 253 ? 14.051 -4.195 -25.431 1.00 95.50 253 ILE A C 1
ATOM 1922 O O . ILE A 1 253 ? 14.514 -3.092 -25.712 1.00 95.50 253 ILE A O 1
ATOM 1926 N N . LEU A 1 254 ? 14.670 -5.049 -24.626 1.00 96.75 254 LEU A N 1
ATOM 1927 C CA . LEU A 1 254 ? 16.035 -4.885 -24.161 1.00 96.75 254 LEU A CA 1
ATOM 1928 C C . LEU A 1 254 ? 16.998 -5.319 -25.267 1.00 96.75 254 LEU A C 1
ATOM 1930 O O . LEU A 1 254 ? 16.970 -6.472 -25.708 1.00 96.75 254 LEU A O 1
ATOM 1934 N N . LYS A 1 255 ? 17.852 -4.394 -25.693 1.00 96.88 255 LYS A N 1
ATOM 1935 C CA . LYS A 1 255 ? 18.940 -4.633 -26.636 1.00 96.88 255 LYS A CA 1
ATOM 1936 C C . LYS A 1 255 ? 20.256 -4.611 -25.884 1.00 96.88 255 LYS A C 1
ATOM 1938 O O . LYS A 1 255 ? 20.624 -3.579 -25.337 1.00 96.88 255 LYS A O 1
ATOM 1943 N N . ILE A 1 256 ? 20.951 -5.740 -25.856 1.00 97.50 256 ILE A N 1
ATOM 1944 C CA . ILE A 1 256 ? 22.268 -5.867 -25.226 1.00 97.50 256 ILE A CA 1
ATOM 1945 C C . ILE A 1 256 ? 23.309 -5.962 -26.335 1.00 97.50 256 ILE A C 1
ATOM 1947 O O . ILE A 1 256 ? 23.173 -6.796 -27.234 1.00 97.50 256 ILE A O 1
ATOM 1951 N N . THR A 1 257 ? 24.336 -5.123 -26.270 1.00 97.19 257 THR A N 1
ATOM 1952 C CA . THR A 1 257 ? 25.482 -5.190 -27.183 1.00 97.19 257 THR A CA 1
ATOM 1953 C C . THR A 1 257 ? 26.285 -6.457 -26.908 1.00 97.19 257 THR A C 1
ATOM 1955 O O . THR A 1 257 ? 26.471 -6.849 -25.761 1.00 97.19 257 THR A O 1
ATOM 1958 N N . ASP A 1 258 ? 26.737 -7.136 -27.958 1.00 95.38 258 ASP A N 1
ATOM 1959 C CA . ASP A 1 258 ? 27.570 -8.326 -27.806 1.00 95.38 258 ASP A CA 1
ATOM 1960 C C . ASP A 1 258 ? 28.949 -7.983 -27.223 1.00 95.38 258 ASP A C 1
ATOM 1962 O O . ASP A 1 258 ? 29.557 -6.963 -27.561 1.00 95.38 258 ASP A O 1
ATOM 1966 N N . GLY A 1 259 ? 29.444 -8.829 -26.320 1.00 92.94 259 GLY A N 1
ATOM 1967 C CA . GLY A 1 259 ? 30.652 -8.562 -25.544 1.00 92.94 259 GLY A CA 1
ATOM 1968 C C . GLY A 1 259 ? 30.988 -9.686 -24.567 1.00 92.94 259 GLY A C 1
ATOM 1969 O O . GLY A 1 259 ? 30.246 -10.647 -24.419 1.00 92.94 259 GLY A O 1
ATOM 1970 N N . SER A 1 260 ? 32.110 -9.571 -23.852 1.00 93.62 260 SER A N 1
ATOM 1971 C CA . SER A 1 260 ? 32.612 -10.632 -22.956 1.00 93.62 260 SER A CA 1
ATOM 1972 C C . SER A 1 260 ? 31.725 -10.936 -21.739 1.00 93.62 260 SER A C 1
ATOM 1974 O O . SER A 1 260 ? 31.972 -11.907 -21.028 1.00 93.62 260 SER A O 1
ATOM 1976 N N . TYR A 1 261 ? 30.723 -10.100 -21.475 1.00 94.38 261 TYR A N 1
ATOM 1977 C CA . TYR A 1 261 ? 29.793 -10.193 -20.346 1.00 94.38 261 TYR A CA 1
ATOM 1978 C C . TYR A 1 261 ? 28.528 -11.011 -20.655 1.00 94.38 261 TYR A C 1
ATOM 1980 O O . TYR A 1 261 ? 27.728 -11.266 -19.749 1.00 94.38 261 TYR A O 1
ATOM 1988 N N . ILE A 1 262 ? 28.333 -11.424 -21.910 1.00 96.44 262 ILE A N 1
ATOM 1989 C CA . ILE A 1 262 ? 27.167 -12.190 -22.352 1.00 96.44 262 ILE A CA 1
ATOM 1990 C C . ILE A 1 262 ? 27.555 -13.184 -23.449 1.00 96.44 262 ILE A C 1
ATOM 1992 O O . ILE A 1 262 ? 28.429 -12.936 -24.273 1.00 96.44 262 ILE A O 1
ATOM 1996 N N . SER A 1 263 ? 26.909 -14.340 -23.465 1.00 96.75 263 SER A N 1
ATOM 1997 C CA . SER A 1 263 ? 26.997 -15.309 -24.553 1.00 96.75 263 SER A CA 1
ATOM 1998 C C . SER A 1 263 ? 25.629 -15.920 -24.830 1.00 96.75 263 SER A C 1
ATOM 2000 O O . SER A 1 263 ? 24.797 -16.058 -23.932 1.00 96.75 263 SER A O 1
ATOM 2002 N N . ALA A 1 264 ? 25.383 -16.306 -26.084 1.00 96.62 264 ALA A N 1
ATOM 2003 C CA . ALA A 1 264 ? 24.167 -17.029 -26.447 1.00 96.62 264 ALA A CA 1
ATOM 2004 C C . ALA A 1 264 ? 24.028 -18.303 -25.594 1.00 96.62 264 ALA A C 1
ATOM 2006 O O . ALA A 1 264 ? 24.957 -19.108 -25.515 1.00 96.62 264 ALA A O 1
ATOM 2007 N N . GLY A 1 265 ? 22.864 -18.492 -24.972 1.00 96.50 265 GLY A N 1
ATOM 2008 C CA . GLY A 1 265 ? 22.612 -19.587 -24.032 1.00 96.50 265 GLY A CA 1
ATOM 2009 C C . GLY A 1 265 ? 22.820 -19.245 -22.551 1.00 96.50 265 GLY A C 1
ATOM 2010 O O . GLY A 1 265 ? 22.458 -20.064 -21.706 1.00 96.50 265 GLY A O 1
ATOM 2011 N N . ASP A 1 266 ? 23.338 -18.061 -22.213 1.00 97.69 266 ASP A N 1
ATOM 2012 C CA . ASP A 1 266 ? 23.474 -17.634 -20.817 1.00 97.69 266 ASP A CA 1
ATOM 2013 C C . ASP A 1 266 ? 22.119 -17.449 -20.123 1.00 97.69 266 ASP A C 1
ATOM 2015 O O . ASP A 1 266 ? 21.150 -16.989 -20.724 1.00 97.69 266 ASP A O 1
ATOM 2019 N N . SER A 1 267 ? 22.051 -17.768 -18.829 1.00 97.94 267 SER A N 1
ATOM 2020 C CA . SER A 1 267 ? 20.878 -17.497 -17.999 1.00 97.94 267 SER A CA 1
ATOM 2021 C C . SER A 1 267 ? 20.927 -16.063 -17.491 1.00 97.94 267 SER A C 1
ATOM 2023 O O . SER A 1 267 ? 21.827 -15.700 -16.737 1.00 97.94 267 SER A O 1
ATOM 2025 N N . LEU A 1 268 ? 19.947 -15.248 -17.870 1.00 98.06 268 LEU A N 1
ATOM 2026 C CA . LEU A 1 268 ? 19.833 -13.852 -17.463 1.00 98.06 268 LEU A CA 1
ATOM 2027 C C . LEU A 1 268 ? 18.671 -13.679 -16.487 1.00 98.06 268 LEU A C 1
ATOM 2029 O O . LEU A 1 268 ? 17.561 -14.143 -16.748 1.00 98.06 268 LEU A O 1
ATOM 2033 N N . LYS A 1 269 ? 18.910 -12.955 -15.394 1.00 98.06 269 LYS A N 1
ATOM 2034 C CA . LYS A 1 269 ? 17.878 -12.371 -14.538 1.00 98.06 269 LYS A CA 1
ATOM 2035 C C . LYS A 1 269 ? 17.790 -10.884 -14.857 1.00 98.06 269 LYS A C 1
ATOM 2037 O O . LYS A 1 269 ? 18.707 -10.123 -14.554 1.00 98.06 269 LYS A O 1
ATOM 2042 N N . ILE A 1 270 ? 16.685 -10.478 -15.461 1.00 97.69 270 ILE A N 1
ATOM 2043 C CA . ILE A 1 270 ? 16.405 -9.085 -15.797 1.00 97.69 270 ILE A CA 1
ATOM 2044 C C . ILE A 1 270 ? 15.390 -8.570 -14.780 1.00 97.69 270 ILE A C 1
ATOM 2046 O O . ILE A 1 270 ? 14.318 -9.154 -14.620 1.00 97.69 270 ILE A O 1
ATOM 2050 N N . THR A 1 271 ? 15.743 -7.494 -14.088 1.00 96.69 271 THR A N 1
ATOM 2051 C CA . THR A 1 271 ? 14.864 -6.796 -13.149 1.00 96.69 271 THR A CA 1
ATOM 2052 C C . THR A 1 271 ? 14.463 -5.472 -13.780 1.00 96.69 271 THR A C 1
ATOM 2054 O O . THR A 1 271 ? 15.307 -4.597 -13.970 1.00 96.69 271 THR A O 1
ATOM 2057 N N . SER A 1 272 ? 13.187 -5.334 -14.119 1.00 95.19 272 SER A N 1
ATOM 2058 C CA . SER A 1 272 ? 12.596 -4.096 -14.614 1.00 95.19 272 SER A CA 1
ATOM 2059 C C . SER A 1 272 ? 11.938 -3.346 -13.463 1.00 95.19 272 SER A C 1
ATOM 2061 O O . SER A 1 272 ? 11.088 -3.901 -12.771 1.00 95.19 272 SER A O 1
ATOM 2063 N N . LEU A 1 273 ? 12.344 -2.096 -13.266 1.00 94.38 273 LEU A N 1
ATOM 2064 C CA . LEU A 1 273 ? 11.792 -1.203 -12.259 1.00 94.38 273 LEU A CA 1
ATOM 2065 C C . LEU A 1 273 ? 10.637 -0.411 -12.874 1.00 94.38 273 LEU A C 1
ATOM 2067 O O . LEU A 1 273 ? 10.818 0.288 -13.873 1.00 94.38 273 LEU A O 1
ATOM 2071 N N . GLU A 1 274 ? 9.457 -0.539 -12.283 1.00 94.06 274 GLU A N 1
ATOM 2072 C CA . GLU A 1 274 ? 8.238 0.158 -12.675 1.00 94.06 274 GLU A CA 1
ATOM 2073 C C . GLU A 1 274 ? 7.875 1.238 -11.653 1.00 94.06 274 GLU A C 1
ATOM 2075 O O . GLU A 1 274 ? 8.109 1.101 -10.452 1.00 94.06 274 GLU A O 1
ATOM 2080 N N . GLY A 1 275 ? 7.282 2.324 -12.142 1.00 93.38 275 GLY A N 1
ATOM 2081 C CA . GLY A 1 275 ? 6.872 3.481 -11.357 1.00 93.38 275 GLY A CA 1
ATOM 2082 C C . GLY A 1 275 ? 7.576 4.744 -11.831 1.00 93.38 275 GLY A C 1
ATOM 2083 O O . GLY A 1 275 ? 8.800 4.852 -11.764 1.00 93.38 275 GLY A O 1
ATOM 2084 N N . ASN A 1 276 ? 6.786 5.707 -12.306 1.00 94.25 276 ASN A N 1
ATOM 2085 C CA . ASN A 1 276 ? 7.269 7.009 -12.770 1.00 94.25 276 ASN A CA 1
ATOM 2086 C C . ASN A 1 276 ? 6.282 8.163 -12.512 1.00 94.25 276 ASN A C 1
ATOM 2088 O O . ASN A 1 276 ? 6.549 9.283 -12.944 1.00 94.25 276 ASN A O 1
ATOM 2092 N N . VAL A 1 277 ? 5.145 7.916 -11.843 1.00 94.12 277 VAL A N 1
ATOM 2093 C CA . VAL A 1 277 ? 4.148 8.942 -11.492 1.00 94.12 277 VAL A CA 1
ATOM 2094 C C . VAL A 1 277 ? 3.699 8.778 -10.042 1.00 94.12 277 VAL A C 1
ATOM 2096 O O . VAL A 1 277 ? 3.312 7.687 -9.622 1.00 94.12 277 VAL A O 1
ATOM 2099 N N . LEU A 1 278 ? 3.706 9.883 -9.301 1.00 95.44 278 LEU A N 1
ATOM 2100 C CA . LEU A 1 278 ? 3.084 10.015 -7.985 1.00 95.44 278 LEU A CA 1
ATOM 2101 C C . LEU A 1 278 ? 1.787 10.812 -8.102 1.00 95.44 278 LEU A C 1
ATOM 2103 O O . LEU A 1 278 ? 1.737 11.778 -8.862 1.00 95.44 278 LEU A O 1
ATOM 2107 N N . TYR A 1 279 ? 0.778 10.467 -7.305 1.00 95.12 279 TYR A N 1
ATOM 2108 C CA . TYR A 1 279 ? -0.394 11.310 -7.071 1.00 95.12 279 TYR A CA 1
ATOM 2109 C C . TYR A 1 279 ? -0.379 11.833 -5.632 1.00 95.12 279 TYR A C 1
ATOM 2111 O O . TYR A 1 279 ? -0.380 11.049 -4.680 1.00 95.12 279 TYR A O 1
ATOM 2119 N N . ILE A 1 280 ? -0.329 13.158 -5.474 1.00 95.50 280 ILE A N 1
ATOM 2120 C CA . ILE A 1 280 ? -0.166 13.836 -4.184 1.00 95.50 280 ILE A CA 1
ATOM 2121 C C . ILE A 1 280 ? -1.046 15.085 -4.159 1.00 95.50 280 ILE A C 1
ATOM 2123 O O . ILE A 1 280 ? -0.847 16.001 -4.951 1.00 95.50 280 ILE A O 1
ATOM 2127 N N . ASN A 1 281 ? -2.002 15.147 -3.230 1.00 92.75 281 ASN A N 1
ATOM 2128 C CA . ASN A 1 281 ? -2.850 16.328 -3.006 1.00 92.75 281 ASN A CA 1
ATOM 2129 C C . ASN A 1 281 ? -3.499 16.909 -4.286 1.00 92.75 281 ASN A C 1
ATOM 2131 O O . ASN A 1 281 ? -3.489 18.119 -4.504 1.00 92.75 281 ASN A O 1
ATOM 2135 N N . GLY A 1 282 ? -4.017 16.045 -5.165 1.00 90.75 282 GLY A N 1
ATOM 2136 C CA . GLY A 1 282 ? -4.635 16.464 -6.432 1.00 90.75 282 GLY A CA 1
ATOM 2137 C C . GLY A 1 282 ? -3.658 16.712 -7.585 1.00 90.75 282 GLY A C 1
ATOM 2138 O O . GLY A 1 282 ? -4.095 16.981 -8.703 1.00 90.75 282 GLY A O 1
ATOM 2139 N N . GLU A 1 283 ? -2.353 16.599 -7.349 1.00 94.38 283 GLU A N 1
ATOM 2140 C CA . GLU A 1 283 ? -1.319 16.758 -8.365 1.00 94.38 283 GLU A CA 1
ATOM 2141 C C . GLU A 1 283 ? -0.719 15.410 -8.771 1.00 94.38 283 GLU A C 1
ATOM 2143 O O . GLU A 1 283 ? -0.364 14.596 -7.920 1.00 94.38 283 GLU A O 1
ATOM 2148 N N . GLN A 1 284 ? -0.552 15.191 -10.075 1.00 94.38 284 GLN A N 1
ATOM 2149 C CA . GLN A 1 284 ? 0.285 14.120 -10.602 1.00 94.38 284 GLN A CA 1
ATOM 2150 C C . GLN A 1 284 ? 1.686 14.655 -10.895 1.00 94.38 284 GLN A C 1
ATOM 2152 O O . GLN A 1 284 ? 1.854 15.638 -11.618 1.00 94.38 284 GLN A O 1
ATOM 2157 N N . ILE A 1 285 ? 2.703 13.995 -10.350 1.00 96.25 285 ILE A N 1
ATOM 2158 C CA . ILE A 1 285 ? 4.106 14.391 -10.484 1.00 96.25 285 ILE A CA 1
ATOM 2159 C C . ILE A 1 285 ? 4.869 13.224 -11.094 1.00 96.25 285 ILE A C 1
ATOM 2161 O O . ILE A 1 285 ? 4.948 12.152 -10.493 1.00 96.25 285 ILE A O 1
ATOM 2165 N N . LYS A 1 286 ? 5.440 13.428 -12.282 1.00 95.81 286 LYS A N 1
ATOM 2166 C CA . LYS A 1 286 ? 6.329 12.441 -12.899 1.00 95.81 286 LYS A CA 1
ATOM 2167 C C . LYS A 1 286 ? 7.731 12.530 -12.311 1.00 95.81 286 LYS A C 1
ATOM 2169 O O . LYS A 1 286 ? 8.159 13.614 -11.921 1.00 95.81 286 LYS A O 1
ATOM 2174 N N . PHE A 1 287 ? 8.444 11.414 -12.289 1.00 95.62 287 PHE A N 1
ATOM 2175 C CA . PHE A 1 287 ? 9.845 11.333 -11.883 1.00 95.62 287 PHE A CA 1
ATOM 2176 C C . PHE A 1 287 ? 10.598 10.348 -12.780 1.00 95.62 287 PHE A C 1
ATOM 2178 O O . PHE A 1 287 ? 9.999 9.444 -13.360 1.00 95.62 287 PHE A O 1
ATOM 2185 N N . THR A 1 288 ? 11.912 10.528 -12.901 1.00 93.38 288 THR A N 1
ATOM 2186 C CA . THR A 1 288 ? 12.768 9.675 -13.747 1.00 93.38 288 THR A CA 1
ATOM 2187 C C . THR A 1 288 ? 13.799 8.894 -12.952 1.00 93.38 288 THR A C 1
ATOM 2189 O O . THR A 1 288 ? 14.379 7.949 -13.472 1.00 93.38 288 THR A O 1
ATOM 2192 N N . THR A 1 289 ? 14.048 9.295 -11.707 1.00 93.00 289 THR A N 1
ATOM 2193 C CA . THR A 1 289 ? 15.130 8.740 -10.897 1.00 93.00 289 THR A CA 1
ATOM 2194 C C . THR A 1 289 ? 14.600 8.345 -9.532 1.00 93.00 289 THR A C 1
ATOM 2196 O O . THR A 1 289 ? 13.907 9.129 -8.882 1.00 93.00 289 THR A O 1
ATOM 2199 N N . ILE A 1 290 ? 14.968 7.145 -9.092 1.00 94.94 290 ILE A N 1
ATOM 2200 C CA . ILE A 1 290 ? 14.575 6.552 -7.813 1.00 94.94 290 ILE A CA 1
ATOM 2201 C C . ILE A 1 290 ? 15.838 6.316 -6.987 1.00 94.94 290 ILE A C 1
ATOM 2203 O O . ILE A 1 290 ? 16.847 5.842 -7.510 1.00 94.94 290 ILE A O 1
ATOM 2207 N N . ASN A 1 291 ? 15.784 6.633 -5.697 1.00 94.94 291 ASN A N 1
ATOM 2208 C CA . ASN A 1 291 ? 16.838 6.322 -4.744 1.00 94.94 291 ASN A CA 1
ATOM 2209 C C . ASN A 1 291 ? 16.243 5.563 -3.549 1.00 94.94 291 ASN A C 1
ATOM 2211 O O . ASN A 1 291 ? 15.470 6.115 -2.762 1.00 94.94 291 ASN A O 1
ATOM 2215 N N . PHE A 1 292 ? 16.617 4.287 -3.439 1.00 94.44 292 PHE A N 1
ATOM 2216 C CA . PHE A 1 292 ? 16.161 3.387 -2.379 1.00 94.44 292 PHE A CA 1
ATOM 2217 C C . PHE A 1 292 ? 16.859 3.637 -1.037 1.00 94.44 292 PHE A C 1
ATOM 2219 O O . PHE A 1 292 ? 16.246 3.419 0.003 1.00 94.44 292 PHE A O 1
ATOM 2226 N N . ASP A 1 293 ? 18.092 4.152 -1.035 1.00 95.88 293 ASP A N 1
ATOM 2227 C CA . ASP A 1 293 ? 18.864 4.372 0.196 1.00 95.88 293 ASP A CA 1
ATOM 2228 C C . ASP A 1 293 ? 18.284 5.506 1.047 1.00 95.88 293 ASP A C 1
ATOM 2230 O O . ASP A 1 293 ? 18.349 5.474 2.276 1.00 95.88 293 ASP A O 1
ATOM 2234 N N . ASN A 1 294 ? 17.715 6.527 0.403 1.00 95.12 294 ASN A N 1
ATOM 2235 C CA . ASN A 1 294 ? 17.152 7.694 1.083 1.00 95.12 294 ASN A CA 1
ATOM 2236 C C . ASN A 1 294 ? 15.636 7.861 0.886 1.00 95.12 294 ASN A C 1
ATOM 2238 O O . ASN A 1 294 ? 15.104 8.915 1.244 1.00 95.12 294 ASN A O 1
ATOM 2242 N N . ASN A 1 295 ? 14.955 6.849 0.334 1.00 96.88 295 ASN A N 1
ATOM 2243 C CA . ASN A 1 295 ? 13.521 6.864 0.034 1.00 96.88 295 ASN A CA 1
ATOM 2244 C C . ASN A 1 295 ? 13.080 8.136 -0.706 1.00 96.88 295 ASN A C 1
ATOM 2246 O O . ASN A 1 295 ? 12.214 8.884 -0.238 1.00 96.88 295 ASN A O 1
ATOM 2250 N N . SER A 1 296 ? 13.692 8.410 -1.860 1.00 97.25 296 SER A N 1
ATOM 2251 C CA . SER A 1 296 ? 13.371 9.608 -2.638 1.00 97.25 296 SER A CA 1
ATOM 2252 C C . SER A 1 296 ? 13.253 9.367 -4.134 1.00 97.25 296 SER A C 1
ATOM 2254 O O . SER A 1 296 ? 13.789 8.405 -4.686 1.00 97.25 296 SER A O 1
ATOM 2256 N N . VAL A 1 297 ? 12.554 10.291 -4.791 1.00 97.00 297 VAL A N 1
ATOM 2257 C CA . VAL A 1 297 ? 12.486 10.386 -6.248 1.00 97.00 297 VAL A CA 1
ATOM 2258 C C . VAL A 1 297 ? 12.920 11.772 -6.718 1.00 97.00 297 VAL A C 1
ATOM 2260 O O . VAL A 1 297 ? 12.715 12.773 -6.025 1.00 97.00 297 VAL A O 1
ATOM 2263 N N . SER A 1 298 ? 13.529 11.841 -7.900 1.00 96.75 298 SER A N 1
ATOM 2264 C CA . SER A 1 298 ? 13.990 13.086 -8.526 1.00 96.75 298 SER A CA 1
ATOM 2265 C C . SER A 1 298 ? 13.799 13.066 -10.049 1.00 96.75 298 SER A C 1
ATOM 2267 O O . SER A 1 298 ? 13.183 12.149 -10.599 1.00 96.75 298 SER A O 1
ATOM 2269 N N . GLY A 1 299 ? 14.251 14.121 -10.738 1.00 95.50 299 GLY A N 1
ATOM 2270 C CA . GLY A 1 299 ? 13.924 14.331 -12.154 1.00 95.50 299 GLY A CA 1
ATOM 2271 C C . GLY A 1 299 ? 12.443 14.661 -12.338 1.00 95.50 299 GLY A C 1
ATOM 2272 O O . GLY A 1 299 ? 11.749 14.056 -13.150 1.00 95.50 299 GLY A O 1
ATOM 2273 N N . LEU A 1 300 ? 11.941 15.567 -11.494 1.00 96.50 300 LEU A N 1
ATOM 2274 C CA . LEU A 1 300 ? 10.513 15.805 -11.336 1.00 96.50 300 LEU A CA 1
ATOM 2275 C C . LEU A 1 300 ? 9.928 16.617 -12.493 1.00 96.50 300 LEU A C 1
ATOM 2277 O O . LEU A 1 300 ? 10.445 17.677 -12.847 1.00 96.50 300 LEU A O 1
ATOM 2281 N N . GLN A 1 301 ? 8.774 16.182 -12.988 1.00 95.56 301 GLN A N 1
ATOM 2282 C CA . GLN A 1 301 ? 7.879 16.982 -13.816 1.00 95.56 301 GLN A CA 1
ATOM 2283 C C . GLN A 1 301 ? 6.544 17.142 -13.076 1.00 95.56 301 GLN A C 1
ATOM 2285 O O . GLN A 1 301 ? 5.735 16.217 -12.995 1.00 95.56 301 GLN A O 1
ATOM 2290 N N . ARG A 1 302 ? 6.349 18.337 -12.511 1.00 95.00 302 ARG A N 1
ATOM 2291 C CA . ARG A 1 302 ? 5.161 18.765 -11.754 1.00 95.00 302 ARG A CA 1
ATOM 2292 C C . ARG A 1 302 ? 3.967 19.024 -12.682 1.00 95.00 302 ARG A C 1
ATOM 2294 O O . ARG A 1 302 ? 4.166 19.356 -13.852 1.00 95.00 302 ARG A O 1
ATOM 2301 N N . GLY A 1 303 ? 2.747 18.904 -12.157 1.00 92.50 303 GLY A N 1
ATOM 2302 C CA . GLY A 1 303 ? 1.509 19.165 -12.909 1.00 92.50 303 GLY A CA 1
ATOM 2303 C C . GLY A 1 303 ? 1.336 18.275 -14.144 1.00 92.50 303 GLY A C 1
ATOM 2304 O O . GLY A 1 303 ? 0.838 18.707 -15.187 1.00 92.50 303 GLY A O 1
ATOM 2305 N N . ALA A 1 304 ? 1.812 17.033 -14.070 1.00 90.56 304 ALA A N 1
ATOM 2306 C CA . ALA A 1 304 ? 1.696 16.090 -15.167 1.00 90.56 304 ALA A CA 1
ATOM 2307 C C . ALA A 1 304 ? 0.224 15.726 -15.429 1.00 90.56 304 ALA A C 1
ATOM 2309 O O . ALA A 1 304 ? -0.650 15.893 -14.574 1.00 90.56 304 ALA A O 1
ATOM 2310 N N . ASN A 1 305 ? -0.043 15.225 -16.638 1.00 86.50 305 ASN A N 1
ATOM 2311 C CA . ASN A 1 305 ? -1.353 14.716 -17.061 1.00 86.50 305 ASN A CA 1
ATOM 2312 C C . ASN A 1 305 ? -2.517 15.708 -16.837 1.00 86.50 305 ASN A C 1
ATOM 2314 O O . ASN A 1 305 ? -3.645 15.305 -16.578 1.00 86.50 305 ASN A O 1
ATOM 2318 N N . GLY A 1 306 ? 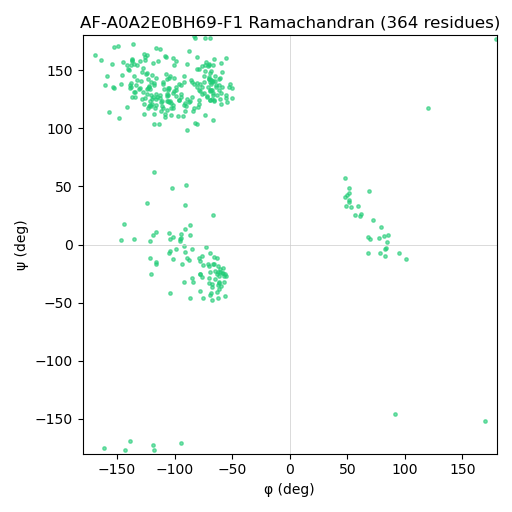-2.237 17.012 -16.948 1.00 84.50 306 GLY A N 1
ATOM 2319 C CA . GLY A 1 306 ? -3.241 18.077 -16.853 1.00 84.50 306 GLY A CA 1
ATOM 2320 C C . GLY A 1 306 ? -3.616 18.489 -15.427 1.00 84.50 306 GLY A C 1
ATOM 2321 O O . GLY A 1 306 ? -4.542 19.278 -15.257 1.00 84.50 306 GLY A O 1
ATOM 2322 N N . THR A 1 307 ? -2.914 17.986 -14.408 1.00 90.50 307 THR A N 1
ATOM 2323 C CA . THR A 1 307 ? -3.133 18.400 -13.014 1.00 90.50 307 THR A CA 1
ATOM 2324 C C . THR A 1 307 ? -2.474 19.746 -12.699 1.00 90.50 307 THR A C 1
ATOM 2326 O O . THR A 1 307 ? -1.469 20.127 -13.296 1.00 90.50 307 THR A O 1
ATOM 2329 N N . GLY A 1 308 ? -3.051 20.494 -11.755 1.00 90.69 308 GLY A N 1
ATOM 2330 C CA . GLY A 1 308 ? -2.510 21.782 -11.320 1.00 90.69 308 GLY A CA 1
ATOM 2331 C C . GLY A 1 308 ? -1.329 21.616 -10.362 1.00 90.69 308 GLY A C 1
ATOM 2332 O O . GLY A 1 308 ? -1.421 20.856 -9.398 1.00 90.69 308 GLY A O 1
ATOM 2333 N N . VAL A 1 309 ? -0.246 22.362 -10.602 1.00 95.12 309 VAL A N 1
ATOM 2334 C CA . VAL A 1 309 ? 0.906 22.422 -9.689 1.00 95.12 309 VAL A CA 1
ATOM 2335 C C . VAL A 1 309 ? 0.483 23.070 -8.372 1.00 95.12 309 VAL A C 1
ATOM 2337 O O . VAL A 1 309 ? 0.002 24.202 -8.365 1.00 95.12 309 VAL A O 1
ATOM 2340 N N . GLN A 1 310 ? 0.691 22.372 -7.257 1.00 94.62 310 GLN A N 1
ATOM 2341 C CA . GLN A 1 310 ? 0.424 22.902 -5.921 1.00 94.62 310 GLN A CA 1
ATOM 2342 C C . GLN A 1 310 ? 1.573 23.800 -5.446 1.00 94.62 310 GLN A C 1
ATOM 2344 O O . GLN A 1 310 ? 2.752 23.437 -5.551 1.00 94.62 310 GLN A O 1
ATOM 2349 N N . GLU A 1 311 ? 1.234 24.955 -4.870 1.00 94.75 311 GLU A N 1
ATOM 2350 C CA . GLU A 1 311 ? 2.221 25.890 -4.310 1.00 94.75 311 GLU A CA 1
ATOM 2351 C C . GLU A 1 311 ? 2.891 25.350 -3.042 1.00 94.75 311 GLU A C 1
ATOM 2353 O O . GLU A 1 311 ? 4.040 25.675 -2.750 1.00 94.75 311 GLU A O 1
ATOM 2358 N N . TYR A 1 312 ? 2.181 24.510 -2.293 1.00 96.38 312 TYR A N 1
ATOM 2359 C CA . TYR A 1 312 ? 2.679 23.878 -1.083 1.00 96.38 312 TYR A CA 1
ATOM 2360 C C . TYR A 1 312 ? 1.969 22.548 -0.853 1.00 96.38 312 TYR A C 1
ATOM 2362 O O . TYR A 1 312 ? 0.743 22.468 -0.937 1.00 96.38 312 TYR A O 1
ATOM 2370 N N . ILE A 1 313 ? 2.740 21.516 -0.516 1.00 96.94 313 ILE A N 1
ATOM 2371 C CA . ILE A 1 313 ? 2.208 20.244 -0.026 1.00 96.94 313 ILE A CA 1
ATOM 2372 C C . ILE A 1 313 ? 2.888 19.936 1.305 1.00 96.94 313 ILE A C 1
ATOM 2374 O O . ILE A 1 313 ? 4.118 19.953 1.408 1.00 96.94 313 ILE A O 1
ATOM 2378 N N . ALA A 1 314 ? 2.084 19.693 2.338 1.00 94.44 314 ALA A N 1
ATOM 2379 C CA . ALA A 1 314 ? 2.574 19.503 3.692 1.00 94.44 314 ALA A CA 1
ATOM 2380 C C . ALA A 1 314 ? 3.334 18.179 3.859 1.00 94.44 314 ALA A C 1
ATOM 2382 O O . ALA A 1 314 ? 3.111 17.193 3.159 1.00 94.44 314 ALA A O 1
ATOM 2383 N N . LYS A 1 315 ? 4.221 18.136 4.856 1.00 93.19 315 LYS A N 1
ATOM 2384 C CA . LYS A 1 315 ? 4.768 16.865 5.341 1.00 93.19 315 LYS A CA 1
ATOM 2385 C C . LYS A 1 315 ? 3.618 15.970 5.829 1.00 93.19 315 LYS A C 1
ATOM 2387 O O . LYS A 1 315 ? 2.634 16.480 6.357 1.00 93.19 315 LYS A O 1
ATOM 2392 N N . TYR A 1 316 ? 3.779 14.656 5.691 1.00 90.44 316 TYR A N 1
ATOM 2393 C CA . TYR A 1 316 ? 2.789 13.626 6.024 1.00 90.44 316 TYR A CA 1
ATOM 2394 C C . TYR A 1 316 ? 1.539 13.596 5.139 1.00 90.44 316 TYR A C 1
ATOM 2396 O O . TYR A 1 316 ? 0.644 12.796 5.396 1.00 90.44 316 TYR A O 1
ATOM 2404 N N . THR A 1 317 ? 1.476 14.397 4.072 1.00 92.19 317 THR A N 1
ATOM 2405 C CA . THR A 1 317 ? 0.471 14.181 3.029 1.00 92.19 317 THR A CA 1
ATOM 2406 C C . THR A 1 317 ? 0.677 12.810 2.390 1.00 92.19 317 THR A C 1
ATOM 2408 O O . THR A 1 317 ? 1.814 12.405 2.129 1.00 92.19 317 THR A O 1
ATOM 2411 N N . GLU A 1 318 ? -0.425 12.100 2.156 1.00 92.88 318 GLU A N 1
ATOM 2412 C CA . GLU A 1 318 ? -0.408 10.797 1.502 1.00 92.88 318 GLU A CA 1
ATOM 2413 C C . GLU A 1 318 ? 0.073 10.909 0.054 1.00 92.88 318 GLU A C 1
ATOM 2415 O O . GLU A 1 318 ? -0.245 11.851 -0.679 1.00 92.88 318 GLU A O 1
ATOM 2420 N N . VAL A 1 319 ? 0.863 9.918 -0.336 1.00 95.44 319 VAL A N 1
ATOM 2421 C CA . VAL A 1 319 ? 1.441 9.770 -1.664 1.00 95.44 319 VAL A CA 1
ATOM 2422 C C . VAL A 1 319 ? 0.961 8.444 -2.213 1.00 95.44 319 VAL A C 1
ATOM 2424 O O . VAL A 1 319 ? 1.248 7.391 -1.639 1.00 95.44 319 VAL A O 1
ATOM 2427 N N . PHE A 1 320 ? 0.255 8.501 -3.333 1.00 93.38 320 PHE A N 1
ATOM 2428 C CA . PHE A 1 320 ? -0.263 7.323 -4.010 1.00 93.38 320 PHE A CA 1
ATOM 2429 C C . PHE A 1 320 ? 0.559 7.015 -5.250 1.00 93.38 320 PHE A C 1
ATOM 2431 O O . PHE A 1 320 ? 1.005 7.919 -5.965 1.00 93.38 320 PHE A O 1
ATOM 2438 N N . SER A 1 321 ? 0.737 5.726 -5.507 1.00 86.62 321 SER A N 1
ATOM 2439 C CA . SER A 1 321 ? 1.391 5.243 -6.713 1.00 86.62 321 SER A CA 1
ATOM 2440 C C . SER A 1 321 ? 0.372 4.982 -7.815 1.00 86.62 321 SER A C 1
ATOM 2442 O O . SER A 1 321 ? -0.711 4.455 -7.566 1.00 86.62 321 SER A O 1
ATOM 2444 N N . LEU A 1 322 ? 0.719 5.339 -9.051 1.00 91.44 322 LEU A N 1
ATOM 2445 C CA . LEU A 1 322 ? -0.089 5.018 -10.232 1.00 91.44 322 LEU A CA 1
ATOM 2446 C C . LEU A 1 322 ? 0.526 3.841 -11.000 1.00 91.44 322 LEU A C 1
ATOM 2448 O O . LEU A 1 322 ? 0.738 3.911 -12.208 1.00 91.44 322 LEU A O 1
ATOM 2452 N N . LEU A 1 323 ? 0.858 2.773 -10.270 1.00 92.06 323 LEU A N 1
ATOM 2453 C CA . LEU A 1 323 ? 1.423 1.543 -10.827 1.00 92.06 323 LEU A CA 1
ATOM 2454 C C . LEU A 1 323 ? 0.358 0.737 -11.580 1.00 92.06 323 LEU A C 1
ATOM 2456 O O . LEU A 1 323 ? -0.817 0.736 -11.207 1.00 92.06 323 LEU A O 1
ATOM 2460 N N . SER A 1 324 ? 0.775 0.001 -12.607 1.00 89.12 324 SER A N 1
ATOM 2461 C CA . SER A 1 324 ? -0.130 -0.810 -13.431 1.00 89.12 324 SER A CA 1
ATOM 2462 C C . SER A 1 324 ? -0.731 -1.976 -12.653 1.00 89.12 324 SER A C 1
ATOM 2464 O O . SER A 1 324 ? -1.906 -2.289 -12.830 1.00 89.12 324 SER A O 1
ATOM 2466 N N . ASN A 1 325 ? 0.020 -2.554 -11.710 1.00 87.94 325 ASN A N 1
ATOM 2467 C CA . ASN A 1 325 ? -0.500 -3.563 -10.786 1.00 87.94 325 ASN A CA 1
ATOM 2468 C C . ASN A 1 325 ? -1.619 -3.011 -9.877 1.00 87.94 325 ASN A C 1
ATOM 2470 O O . ASN A 1 325 ? -2.481 -3.769 -9.442 1.00 87.94 325 ASN A O 1
ATOM 2474 N N . ASN A 1 326 ? -1.643 -1.699 -9.632 1.00 90.75 326 ASN A N 1
ATOM 2475 C CA . ASN A 1 326 ? -2.636 -0.994 -8.831 1.00 90.75 326 ASN A CA 1
ATOM 2476 C C . ASN A 1 326 ? -3.764 -0.408 -9.672 1.00 90.75 326 ASN A C 1
ATOM 2478 O O . ASN A 1 326 ? -4.604 0.286 -9.107 1.00 90.75 326 ASN A O 1
ATOM 2482 N N . ARG A 1 327 ? -3.804 -0.669 -10.984 1.00 92.50 327 ARG A N 1
ATOM 2483 C CA . ARG A 1 327 ? -4.823 -0.164 -11.905 1.00 92.50 327 ARG A CA 1
ATOM 2484 C C . ARG A 1 327 ? -5.864 -1.241 -12.199 1.00 92.50 327 ARG A C 1
ATOM 2486 O O . ARG A 1 327 ? -5.521 -2.365 -12.561 1.00 92.50 327 ARG A O 1
ATOM 2493 N N . LEU A 1 328 ? -7.143 -0.890 -12.105 1.00 93.38 328 LEU A N 1
ATOM 2494 C CA . LEU A 1 328 ? -8.224 -1.766 -12.545 1.00 93.38 328 LEU A CA 1
ATOM 2495 C C . LEU A 1 328 ? -8.158 -1.906 -14.080 1.00 93.38 328 LEU A C 1
ATOM 2497 O O . LEU A 1 328 ? -8.022 -0.890 -14.772 1.00 93.38 328 LEU A O 1
ATOM 2501 N N . PRO A 1 329 ? -8.252 -3.123 -14.645 1.00 92.88 329 PRO A N 1
ATOM 2502 C CA . PRO A 1 329 ? -8.320 -3.292 -16.093 1.00 92.88 329 PRO A CA 1
ATOM 2503 C C . PRO A 1 329 ? -9.559 -2.613 -16.687 1.00 92.88 329 PRO A C 1
ATOM 2505 O O . PRO A 1 329 ? -10.648 -2.702 -16.118 1.00 92.88 329 PRO A O 1
ATOM 2508 N N . ASP A 1 330 ? -9.410 -2.010 -17.869 1.00 90.50 330 ASP A N 1
ATOM 2509 C CA . ASP A 1 330 ? -10.457 -1.187 -18.504 1.00 90.50 330 ASP A CA 1
ATOM 2510 C C . ASP A 1 330 ? -11.777 -1.932 -18.713 1.00 90.50 330 ASP A C 1
ATOM 2512 O O . ASP A 1 330 ? -12.849 -1.356 -18.566 1.00 90.50 330 ASP A O 1
ATOM 2516 N N . LEU A 1 331 ? -11.707 -3.244 -18.963 1.00 92.75 331 LEU A N 1
ATOM 2517 C CA . LEU A 1 331 ? -12.875 -4.113 -19.130 1.00 92.75 331 LEU A CA 1
ATOM 2518 C C . LEU A 1 331 ? -13.838 -4.090 -17.926 1.00 92.75 331 LEU A C 1
ATOM 2520 O O . LEU A 1 331 ? -15.020 -4.406 -18.079 1.00 92.75 331 LEU A O 1
ATOM 2524 N N . TYR A 1 332 ? -13.335 -3.763 -16.734 1.00 93.31 332 TYR A N 1
ATOM 2525 C CA . TYR A 1 332 ? -14.086 -3.815 -15.481 1.00 93.31 332 TYR A CA 1
ATOM 2526 C C . TYR A 1 332 ? -14.518 -2.439 -14.960 1.00 93.31 332 TYR A C 1
ATOM 2528 O O . TYR A 1 332 ? -15.283 -2.387 -13.998 1.00 93.31 332 TYR A O 1
ATOM 2536 N N . ILE A 1 333 ? -14.060 -1.341 -15.572 1.00 89.56 333 ILE A N 1
ATOM 2537 C CA . ILE A 1 333 ? -14.354 0.022 -15.102 1.00 89.56 333 ILE A CA 1
ATOM 2538 C C . ILE A 1 333 ? -15.863 0.302 -15.151 1.00 89.56 333 ILE A C 1
ATOM 2540 O O . ILE A 1 333 ? -16.430 0.740 -14.153 1.00 89.56 333 ILE A O 1
ATOM 2544 N N . ASP A 1 334 ? -16.517 -0.053 -16.259 1.00 87.69 334 ASP A N 1
ATOM 2545 C CA . ASP A 1 334 ? -17.938 0.237 -16.515 1.00 87.69 334 ASP A CA 1
ATOM 2546 C C . ASP A 1 334 ? -18.903 -0.872 -16.050 1.00 87.69 334 ASP A C 1
ATOM 2548 O O . ASP A 1 334 ? -20.075 -0.903 -16.435 1.00 87.69 334 ASP A O 1
ATOM 2552 N N . GLN A 1 335 ? -18.428 -1.827 -15.247 1.00 89.19 335 GLN A N 1
ATOM 2553 C CA . GLN A 1 335 ? -19.269 -2.907 -14.722 1.00 89.19 335 GLN A CA 1
ATOM 2554 C C . GLN A 1 335 ? -19.956 -2.510 -13.411 1.00 89.19 335 GLN A C 1
ATOM 2556 O O . GLN A 1 335 ? -19.593 -1.537 -12.756 1.00 89.19 335 GLN A O 1
ATOM 2561 N N . SER A 1 336 ? -20.955 -3.285 -12.987 1.00 87.88 336 SER A N 1
ATOM 2562 C CA . SER A 1 336 ? -21.498 -3.167 -11.631 1.00 87.88 336 SER A CA 1
ATOM 2563 C C . SER A 1 336 ? -20.498 -3.723 -10.615 1.00 87.88 336 SER A C 1
ATOM 2565 O O . SER A 1 336 ? -20.037 -4.854 -10.747 1.00 87.88 336 SER A O 1
ATOM 2567 N N . TRP A 1 337 ? -20.158 -2.920 -9.606 1.00 88.50 337 TRP A N 1
ATOM 2568 C CA . TRP A 1 337 ? -19.164 -3.287 -8.592 1.00 88.50 337 TRP A CA 1
ATOM 2569 C C . TRP A 1 337 ? -19.761 -4.113 -7.446 1.00 88.50 337 TRP A C 1
ATOM 2571 O O . TRP A 1 337 ? -19.078 -4.970 -6.889 1.00 88.50 337 TRP A O 1
ATOM 2581 N N . ASN A 1 338 ? -21.040 -3.938 -7.123 1.00 86.75 338 ASN A N 1
ATOM 2582 C CA . ASN A 1 338 ? -21.723 -4.821 -6.178 1.00 86.75 338 ASN A CA 1
ATOM 2583 C C . ASN A 1 338 ? -22.161 -6.119 -6.864 1.00 86.75 338 ASN A C 1
ATOM 2585 O O . ASN A 1 338 ? -22.631 -6.106 -8.006 1.00 86.75 338 ASN A O 1
ATOM 2589 N N . SER A 1 339 ? -21.994 -7.241 -6.166 1.00 84.00 339 SER A N 1
ATOM 2590 C CA . SER A 1 339 ? -22.536 -8.530 -6.581 1.00 84.00 339 SER A CA 1
ATOM 2591 C C . SER A 1 339 ? -23.998 -8.651 -6.144 1.00 84.00 339 SER A C 1
ATOM 2593 O O . SER A 1 339 ? -24.560 -7.767 -5.509 1.00 84.00 339 SER A O 1
ATOM 2595 N N . TYR A 1 340 ? -24.630 -9.780 -6.464 1.00 82.44 340 TYR A N 1
ATOM 2596 C CA . TYR A 1 340 ? -25.951 -10.126 -5.929 1.00 82.44 340 TYR A CA 1
ATOM 2597 C C . TYR A 1 340 ? -25.869 -10.848 -4.571 1.00 82.44 340 TYR A C 1
ATOM 2599 O O . TYR A 1 340 ? -26.817 -11.525 -4.166 1.00 82.44 340 TYR A O 1
ATOM 2607 N N . THR A 1 341 ? -24.722 -10.769 -3.891 1.00 75.75 341 THR A N 1
ATOM 2608 C CA . THR A 1 341 ? -24.517 -11.354 -2.565 1.00 75.75 341 THR A CA 1
ATOM 2609 C C . THR A 1 341 ? -24.909 -10.326 -1.515 1.00 75.75 341 THR A C 1
ATOM 2611 O O . THR A 1 341 ? -24.122 -9.457 -1.172 1.00 75.75 341 THR A O 1
ATOM 2614 N N . PHE A 1 342 ? -26.122 -10.445 -0.985 1.00 75.56 342 PHE A N 1
ATOM 2615 C CA . PHE A 1 342 ? -26.662 -9.490 -0.019 1.00 75.56 342 PHE A CA 1
ATOM 2616 C C . PHE A 1 342 ? -26.521 -9.998 1.419 1.00 75.56 342 PHE A C 1
ATOM 2618 O O . PHE A 1 342 ? -26.876 -11.145 1.711 1.00 75.56 342 PHE A O 1
ATOM 2625 N N . ASN A 1 343 ? -26.090 -9.134 2.342 1.00 75.75 343 ASN A N 1
ATOM 2626 C CA . ASN A 1 343 ? -26.261 -9.371 3.772 1.00 75.75 343 ASN A CA 1
ATOM 2627 C C . ASN A 1 343 ? -27.666 -8.895 4.174 1.00 75.75 343 ASN A C 1
ATOM 2629 O O . ASN A 1 343 ? -27.991 -7.712 4.123 1.00 75.75 343 ASN A O 1
ATOM 2633 N N . THR A 1 344 ? -28.523 -9.823 4.599 1.00 73.88 344 THR A N 1
ATOM 2634 C CA . THR A 1 344 ? -29.920 -9.514 4.951 1.00 73.88 344 THR A CA 1
ATOM 2635 C C . THR A 1 344 ? -30.070 -8.604 6.173 1.00 73.88 344 THR A C 1
ATOM 2637 O O . THR A 1 344 ? -31.147 -8.053 6.381 1.00 73.88 344 THR A O 1
ATOM 2640 N N . THR A 1 345 ? -29.019 -8.461 6.982 1.00 73.44 345 THR A N 1
ATOM 2641 C CA . THR A 1 345 ? -28.994 -7.645 8.203 1.00 73.44 345 THR A CA 1
ATOM 2642 C C . THR A 1 345 ? -28.245 -6.328 7.990 1.00 73.44 345 THR A C 1
ATOM 2644 O O . THR A 1 345 ? -28.701 -5.287 8.452 1.00 73.44 345 THR A O 1
ATOM 2647 N N . GLU A 1 346 ? -27.111 -6.363 7.285 1.00 64.75 346 GLU A N 1
ATOM 2648 C CA . GLU A 1 346 ? -26.186 -5.224 7.131 1.00 64.75 346 GLU A CA 1
ATOM 2649 C C . GLU A 1 346 ? -26.281 -4.533 5.757 1.00 64.75 346 GLU A C 1
ATOM 2651 O O . GLU A 1 346 ? -25.659 -3.494 5.545 1.00 64.75 346 GLU A O 1
ATOM 2656 N N . GLY A 1 347 ? -27.078 -5.070 4.828 1.00 72.56 347 GLY A N 1
ATOM 2657 C CA . GLY A 1 347 ? -27.281 -4.515 3.489 1.00 72.56 347 GLY A CA 1
ATOM 2658 C C . GLY A 1 347 ? -26.322 -5.077 2.434 1.00 72.56 347 GLY A C 1
ATOM 2659 O O . GLY A 1 347 ? -25.967 -6.253 2.457 1.00 72.56 347 GLY A O 1
ATOM 2660 N N . ASP A 1 348 ? -25.930 -4.234 1.477 1.00 78.56 348 ASP A N 1
ATOM 2661 C CA . ASP A 1 348 ? -25.084 -4.600 0.327 1.00 78.56 348 ASP A CA 1
ATOM 2662 C C . ASP A 1 348 ? -23.743 -3.836 0.321 1.00 78.56 348 ASP A C 1
ATOM 2664 O O . ASP A 1 348 ? -23.509 -2.990 -0.553 1.00 78.56 348 ASP A O 1
ATOM 2668 N N . PRO A 1 349 ? -22.882 -4.021 1.343 1.00 77.88 349 PRO A N 1
ATOM 2669 C CA . PRO A 1 349 ? -21.582 -3.367 1.372 1.00 77.88 349 PRO A CA 1
ATOM 2670 C C . PRO A 1 349 ? -20.659 -3.923 0.278 1.00 77.88 349 PRO A C 1
ATOM 2672 O O . PRO A 1 349 ? -20.586 -5.130 0.056 1.00 77.88 349 PRO A O 1
ATOM 2675 N N . LEU A 1 350 ? -19.867 -3.058 -0.362 1.00 80.12 350 LEU A N 1
ATOM 2676 C CA . LEU A 1 350 ? -18.914 -3.468 -1.405 1.00 80.12 350 LEU A CA 1
ATOM 2677 C C . LEU A 1 350 ? -17.892 -4.509 -0.894 1.00 80.12 350 LEU A C 1
ATOM 2679 O O . LEU A 1 350 ? -17.374 -5.317 -1.660 1.00 80.12 350 LEU A O 1
ATOM 2683 N N . GLN A 1 351 ? -17.640 -4.534 0.414 1.00 76.25 351 GLN A N 1
ATOM 2684 C CA . GLN A 1 351 ? -16.724 -5.449 1.095 1.00 76.25 351 GLN A CA 1
ATOM 2685 C C . GLN A 1 351 ? -17.148 -6.928 1.034 1.00 76.25 351 GLN A C 1
ATOM 2687 O O . GLN A 1 351 ? -16.292 -7.794 1.175 1.00 76.25 351 GLN A O 1
ATOM 2692 N N . ILE A 1 352 ? -18.434 -7.240 0.828 1.00 77.31 352 ILE A N 1
ATOM 2693 C CA . ILE A 1 352 ? -18.901 -8.635 0.658 1.00 77.31 352 ILE A CA 1
ATOM 2694 C C . ILE A 1 352 ? -19.092 -9.015 -0.814 1.00 77.31 352 ILE A C 1
ATOM 2696 O O . ILE A 1 352 ? -19.421 -10.162 -1.131 1.00 77.31 352 ILE A O 1
ATOM 2700 N N . SER A 1 353 ? -18.904 -8.050 -1.716 1.00 85.31 353 SER A N 1
ATOM 2701 C CA . SER A 1 353 ? -19.070 -8.259 -3.144 1.00 85.31 353 SER A CA 1
ATOM 2702 C C . SER A 1 353 ? -17.966 -9.159 -3.694 1.00 85.31 353 SER A C 1
ATOM 2704 O O . SER A 1 353 ? -16.793 -9.054 -3.337 1.00 85.31 353 SER A O 1
ATOM 2706 N N . THR A 1 354 ? -18.361 -10.052 -4.598 1.00 87.06 354 THR A N 1
ATOM 2707 C CA . THR A 1 354 ? -17.487 -11.034 -5.254 1.00 87.06 354 THR A CA 1
ATOM 2708 C C . THR A 1 354 ? -17.154 -10.663 -6.700 1.00 87.06 354 THR A C 1
ATOM 2710 O O . THR A 1 354 ? -16.620 -11.489 -7.439 1.00 87.06 354 THR A O 1
ATOM 2713 N N . THR A 1 355 ? -17.494 -9.448 -7.137 1.00 90.44 355 THR A N 1
ATOM 2714 C CA . THR A 1 355 ? -17.155 -8.969 -8.484 1.00 90.44 355 THR A CA 1
ATOM 2715 C C . THR A 1 355 ? -15.661 -8.655 -8.593 1.00 90.44 355 THR A C 1
ATOM 2717 O O . THR A 1 355 ? -15.001 -8.345 -7.598 1.00 90.44 355 THR A O 1
ATOM 2720 N N . THR A 1 356 ? -15.124 -8.668 -9.816 1.00 90.94 356 THR A N 1
ATOM 2721 C CA . THR A 1 356 ? -13.717 -8.321 -10.061 1.00 90.94 356 THR A CA 1
ATOM 2722 C C . THR A 1 356 ? -13.344 -6.921 -9.547 1.00 90.94 356 THR A C 1
ATOM 2724 O O . THR A 1 356 ? -12.309 -6.814 -8.891 1.00 90.94 356 THR A O 1
ATOM 2727 N N . PRO A 1 357 ? -14.145 -5.851 -9.763 1.00 90.06 357 PRO A N 1
ATOM 2728 C CA . PRO A 1 357 ? -13.844 -4.539 -9.189 1.00 90.06 357 PRO A CA 1
ATOM 2729 C C . PRO A 1 357 ? -13.825 -4.508 -7.657 1.00 90.06 357 PRO A C 1
ATOM 2731 O O . PRO A 1 357 ? -12.972 -3.840 -7.078 1.00 90.06 357 PRO A O 1
ATOM 2734 N N . ALA A 1 358 ? -14.727 -5.236 -6.991 1.00 87.75 358 ALA A N 1
ATOM 2735 C CA . ALA A 1 358 ? -14.750 -5.292 -5.530 1.00 87.75 358 ALA A CA 1
ATOM 2736 C C . ALA A 1 358 ? -13.518 -6.018 -4.976 1.00 87.75 358 ALA A C 1
ATOM 2738 O O . ALA A 1 358 ? -12.819 -5.493 -4.111 1.00 87.75 358 ALA A O 1
ATOM 2739 N N . GLN A 1 359 ? -13.200 -7.187 -5.539 1.00 87.25 359 GLN A N 1
ATOM 2740 C CA . GLN A 1 359 ? -12.014 -7.968 -5.173 1.00 87.25 359 GLN A CA 1
ATOM 2741 C C . GLN A 1 359 ? -10.708 -7.213 -5.449 1.00 87.25 359 GLN A C 1
ATOM 2743 O O . GLN A 1 359 ? -9.732 -7.373 -4.723 1.00 87.25 359 GLN A O 1
ATOM 2748 N N . PHE A 1 360 ? -10.686 -6.375 -6.487 1.00 88.00 360 PHE A N 1
ATOM 2749 C CA . PHE A 1 360 ? -9.539 -5.533 -6.819 1.00 88.00 360 PHE A CA 1
ATOM 2750 C C . PHE A 1 360 ? -9.183 -4.530 -5.709 1.00 88.00 360 PHE A C 1
ATOM 2752 O O . PHE A 1 360 ? -7.998 -4.225 -5.539 1.00 88.00 360 PHE A O 1
ATOM 2759 N N . LEU A 1 361 ? -10.170 -4.029 -4.960 1.00 84.88 361 LEU A N 1
ATOM 2760 C CA . LEU A 1 361 ? -9.914 -3.132 -3.830 1.00 84.88 361 LEU A CA 1
ATOM 2761 C C . LEU A 1 361 ? -9.427 -3.891 -2.591 1.00 84.88 361 LEU A C 1
ATOM 2763 O O . LEU A 1 361 ? -8.454 -3.468 -1.975 1.00 84.88 361 LEU A O 1
ATOM 2767 N N . GLN A 1 362 ? -10.012 -5.064 -2.336 1.00 77.50 362 GLN A N 1
ATOM 2768 C CA . GLN A 1 362 ? -9.803 -5.940 -1.173 1.00 77.50 362 GLN A CA 1
ATOM 2769 C C . GLN A 1 362 ? -8.398 -6.587 -1.057 1.00 77.50 362 GLN A C 1
ATOM 2771 O O . GLN A 1 362 ? -8.253 -7.665 -0.485 1.00 77.50 362 GLN A O 1
ATOM 2776 N N . THR A 1 363 ? -7.331 -6.016 -1.622 1.00 67.81 363 THR A N 1
ATOM 2777 C CA . THR A 1 363 ? -6.000 -6.667 -1.621 1.00 67.81 363 THR A CA 1
ATOM 2778 C C . THR A 1 363 ? -5.161 -6.422 -0.372 1.00 67.81 363 THR A C 1
ATOM 2780 O O . THR A 1 363 ? -4.092 -7.010 -0.236 1.00 67.81 363 THR A O 1
ATOM 2783 N N . ASP A 1 364 ? -5.643 -5.606 0.563 1.00 60.78 364 ASP A N 1
ATOM 2784 C CA . ASP A 1 364 ? -5.104 -5.503 1.926 1.00 60.78 364 ASP A CA 1
ATOM 2785 C C . ASP A 1 364 ? -5.450 -6.736 2.798 1.00 60.78 364 ASP A C 1
ATOM 2787 O O . ASP A 1 364 ? -5.001 -6.844 3.941 1.00 60.78 364 ASP A O 1
ATOM 2791 N N . ILE A 1 365 ? -6.211 -7.682 2.235 1.00 50.19 365 ILE A N 1
ATOM 2792 C CA . ILE A 1 365 ? -6.688 -8.930 2.836 1.00 50.19 365 ILE A CA 1
ATOM 2793 C C . ILE A 1 365 ? -5.698 -10.100 2.615 1.00 50.19 365 ILE A C 1
ATOM 2795 O O . ILE A 1 365 ? -6.067 -11.169 2.130 1.00 50.19 365 ILE A O 1
ATOM 2799 N N . THR A 1 366 ? -4.413 -9.924 2.935 1.00 42.38 366 THR A N 1
ATOM 2800 C CA . THR A 1 366 ? -3.422 -11.029 2.874 1.00 42.38 366 THR A CA 1
ATOM 2801 C C . THR A 1 366 ? -2.871 -11.413 4.231 1.00 42.38 366 THR A C 1
ATOM 2803 O O . THR A 1 366 ? -2.423 -10.502 4.964 1.00 42.38 366 THR A O 1
#

pLDDT: mean 90.72, std 8.26, range [42.38, 98.5]

Sequence (366 aa):
QGTFFLVTTQATVTTASNSRITCNSTADLVVNNKVIFTQQGQVAGAAVLGGLTQGTTYYIKQILSSTQFTIGLTRNAGTAVTLTDDTGIMNVTQWEQHDVQRLWVTVNGYRLPSSKLRVGEDNEVSILTEISPGDVVIMTNMIPNATPDEEIYLNAVNTTGEQSIYRANVQARTWLSQPIFPLSQVIYVGDVTRVTDNVIQNVIAPSPVNNLYSIGLTADKNILSGVTVLNNTTGNTLDTDTYEVVVENLSPILKITDGSYISAGDSLKITSLEGNVLYINGEQIKFTTINFDNNSVSGLQRGANGTGVQEYIAKYTEVFSLLSNNRLPDLYIDQSWNSYTFNTTEGDPLQISTTTPAQFLQTDIT

Nearest PDB structures (foldseek):
  8es4-assembly1_F  TM=4.645E-01  e=4.725E-01  Shigella phage Buco
  3rkp-assembly2_B  TM=1.955E-01  e=5.104E-02  Bacillus cereus ATCC 14579
  6u2p-assembly1_B  TM=3.568E-01  e=1.438E+00  Homo sapiens
  2czn-assembly1_A  TM=2.489E-01  e=2.863E+00  Pyrococcus furiosus
  2cwr-assembly1_A  TM=2.384E-01  e=4.374E+00  Pyrococcus furiosus

Secondary structure (DSSP, 8-state):
---EE--SEEEEEEEGGGTEEEES--TT--TTSEEEEE-TT--TT-EEGGGEETT--EEEEEEEETTEEEEESSTT-SSPPP---EEEEEEEESS----GGGEEEEETTEEPPGGGEEE-GGGEEEE-S---TT--EEEEEPPSSSSTT---EEEEE-TT--EEEEE-STTSEEEBSS-B-TT--EEEBS-GGGS-EEEEEEEE----BTTEEEEE--S-TTTEEEEEEEETTTTEEPPGGGEEEEEETTEEEEEEE-STT--TT-EEEEEEEE--EEEETTEEEE-SEEETTTTEEES-B-SGGGPPPPS-B-TT-EEEE--GGGBPPGGGTTS--S-S--BTTTB--GGG--SHHHHHH-TT--